Protein AF-0000000073146248 (afdb_homodimer)

Organism: Sesamum indicum (NCBI:txid4182)

Sequence (324 aa):
MAPVAVGDVIPDGTLSYFDEQDQLQSVSIHSLAAGKKVILFAVPGAFTPTCSMKHVPGFIEKAGELKSKGVDEILCISVNDPFVMKAWAKTFPDNKHVKFLADGSATYTRALGLELDLSEKGLGIRSRRFALFVEDLKVKVANVESGGEFTVSSAEDILKALMAPVAVGDVIPDGTLSYFDEQDQLQSVSIHSLAAGKKVILFAVPGAFTPTCSMKHVPGFIEKAGELKSKGVDEILCISVNDPFVMKAWAKTFPDNKHVKFLADGSATYTRALGLELDLSEKGLGIRSRRFALFVEDLKVKVANVESGGEFTVSSAEDILKAL

Structure (mmCIF, N/CA/C/O backbone):
data_AF-0000000073146248-model_v1
#
loop_
_entity.id
_entity.type
_entity.pdbx_description
1 polymer 'Glutaredoxin-dependent peroxiredoxin'
#
loop_
_atom_site.group_PDB
_atom_site.id
_atom_site.type_symbol
_atom_site.label_atom_id
_atom_site.label_alt_id
_atom_site.label_comp_id
_atom_site.label_asym_id
_atom_site.label_entity_id
_atom_site.label_seq_id
_atom_site.pdbx_PDB_ins_code
_atom_site.Cartn_x
_atom_site.Cartn_y
_atom_site.Cartn_z
_atom_site.occupancy
_atom_site.B_iso_or_equiv
_atom_site.auth_seq_id
_atom_site.auth_comp_id
_atom_site.auth_asym_id
_atom_site.auth_atom_id
_atom_site.pdbx_PDB_model_num
ATOM 1 N N . MET A 1 1 ? 0.507 20.5 -11.055 1 71.5 1 MET A N 1
ATOM 2 C CA . MET A 1 1 ? 0.162 21.75 -10.375 1 71.5 1 MET A CA 1
ATOM 3 C C . MET A 1 1 ? 1.322 22.25 -9.523 1 71.5 1 MET A C 1
ATOM 5 O O . MET A 1 1 ? 2.164 21.453 -9.094 1 71.5 1 MET A O 1
ATOM 9 N N . ALA A 1 2 ? 1.321 23.5 -9.367 1 90.25 2 ALA A N 1
ATOM 10 C CA . ALA A 1 2 ? 2.344 24.031 -8.469 1 90.25 2 ALA A CA 1
ATOM 11 C C . ALA A 1 2 ? 2.152 23.516 -7.051 1 90.25 2 ALA A C 1
ATOM 13 O O . ALA A 1 2 ? 1.021 23.359 -6.582 1 90.25 2 ALA A O 1
ATOM 14 N N . PRO A 1 3 ? 3.238 23.156 -6.363 1 95.62 3 PRO A N 1
ATOM 15 C CA . PRO A 1 3 ? 3.107 22.703 -4.98 1 95.62 3 PRO A CA 1
ATOM 16 C C . PRO A 1 3 ? 2.465 23.734 -4.07 1 95.62 3 PRO A C 1
ATOM 18 O O . PRO A 1 3 ? 2.697 24.938 -4.242 1 95.62 3 PRO A O 1
ATOM 21 N N . VAL A 1 4 ? 1.638 23.344 -3.236 1 98 4 VAL A N 1
ATOM 22 C CA . VAL A 1 4 ? 1.03 24.188 -2.227 1 98 4 VAL A CA 1
ATOM 23 C C . VAL A 1 4 ? 2.115 25 -1.507 1 98 4 VAL A C 1
ATOM 25 O O . VAL A 1 4 ? 3.207 24.484 -1.253 1 98 4 VAL A O 1
ATOM 28 N N . ALA A 1 5 ? 1.795 26.219 -1.11 1 97.88 5 ALA A N 1
ATOM 29 C CA . ALA A 1 5 ? 2.752 27.125 -0.474 1 97.88 5 ALA A CA 1
ATOM 30 C C . ALA A 1 5 ? 2.08 27.953 0.609 1 97.88 5 ALA A C 1
ATOM 32 O O . ALA A 1 5 ? 0.85 28 0.696 1 97.88 5 ALA A O 1
ATOM 33 N N . VAL A 1 6 ? 2.932 28.531 1.424 1 98.31 6 VAL A N 1
ATOM 34 C CA . VAL A 1 6 ? 2.426 29.422 2.463 1 98.31 6 VAL A CA 1
ATOM 35 C C . VAL A 1 6 ? 1.526 30.484 1.836 1 98.31 6 VAL A C 1
ATOM 37 O O . VAL A 1 6 ? 1.862 31.062 0.798 1 98.31 6 VAL A O 1
ATOM 40 N N . GLY A 1 7 ? 0.434 30.688 2.406 1 98.38 7 GLY A N 1
ATOM 41 C CA . GLY A 1 7 ? -0.515 31.672 1.923 1 98.38 7 GLY A CA 1
ATOM 42 C C . GLY A 1 7 ? -1.629 31.078 1.086 1 98.38 7 GLY A C 1
ATOM 43 O O . GLY A 1 7 ? -2.684 31.688 0.915 1 98.38 7 GLY A O 1
ATOM 44 N N . ASP A 1 8 ? -1.466 29.906 0.561 1 98.5 8 ASP A N 1
ATOM 45 C CA . ASP A 1 8 ? -2.471 29.25 -0.26 1 98.5 8 ASP A CA 1
ATOM 46 C C . ASP A 1 8 ? -3.613 28.703 0.6 1 98.5 8 ASP A C 1
ATOM 48 O O . ASP A 1 8 ? -3.412 28.359 1.767 1 98.5 8 ASP A O 1
ATOM 52 N N . VAL A 1 9 ? -4.785 28.703 0.039 1 98.69 9 VAL A N 1
ATOM 53 C CA . VAL A 1 9 ? -5.859 27.859 0.558 1 98.69 9 VAL A CA 1
ATOM 54 C C . VAL A 1 9 ? -5.676 26.422 0.075 1 98.69 9 VAL A C 1
ATOM 56 O O . VAL A 1 9 ? -5.5 26.188 -1.122 1 98.69 9 VAL A O 1
ATOM 59 N N . ILE A 1 10 ? -5.582 25.516 1.029 1 98.69 10 ILE A N 1
ATOM 60 C CA . ILE A 1 10 ? -5.402 24.125 0.601 1 98.69 10 ILE A CA 1
ATOM 61 C C . ILE A 1 10 ? -6.617 23.688 -0.208 1 98.69 10 ILE A C 1
ATOM 63 O O . ILE A 1 10 ? -7.75 24.062 0.094 1 98.69 10 ILE A O 1
ATOM 67 N N . PRO A 1 11 ? -6.414 22.953 -1.271 1 98.62 11 PRO A N 1
ATOM 68 C CA . PRO A 1 11 ? -7.559 22.406 -2.004 1 98.62 11 PRO A CA 1
ATOM 69 C C . PRO A 1 11 ? -8.391 21.422 -1.169 1 98.62 11 PRO A C 1
ATOM 71 O O . PRO A 1 11 ? -7.883 20.859 -0.2 1 98.62 11 PRO A O 1
ATOM 74 N N . ASP A 1 12 ? -9.656 21.344 -1.528 1 98.5 12 ASP A N 1
ATOM 75 C CA . ASP A 1 12 ? -10.438 20.266 -0.936 1 98.5 12 ASP A CA 1
ATOM 76 C C . ASP A 1 12 ? -10.109 18.922 -1.595 1 98.5 12 ASP A C 1
ATOM 78 O O . ASP A 1 12 ? -9.398 18.875 -2.604 1 98.5 12 ASP A O 1
ATOM 82 N N . GLY A 1 13 ? -10.414 17.828 -0.915 1 98 13 GLY A N 1
ATOM 83 C CA . GLY A 1 13 ? -10.266 16.453 -1.368 1 98 13 GLY A CA 1
ATOM 84 C C . GLY A 1 13 ? -10.891 15.453 -0.422 1 98 13 GLY A C 1
ATOM 85 O O . GLY A 1 13 ? -11.133 15.75 0.749 1 98 13 GLY A O 1
ATOM 86 N N . THR A 1 14 ? -11.227 14.367 -0.997 1 98.25 14 THR A N 1
ATOM 87 C CA . THR A 1 14 ? -11.812 13.289 -0.207 1 98.25 14 THR A CA 1
ATOM 88 C C . THR A 1 14 ? -10.789 12.203 0.085 1 98.25 14 THR A C 1
ATOM 90 O O . THR A 1 14 ? -10.109 11.719 -0.825 1 98.25 14 THR A O 1
ATOM 93 N N . LEU A 1 15 ? -10.609 11.891 1.349 1 98.56 15 LEU A N 1
ATOM 94 C CA . LEU A 1 15 ? -9.734 10.82 1.806 1 98.56 15 LEU A CA 1
ATOM 95 C C . LEU A 1 15 ? -10.531 9.758 2.559 1 98.56 15 LEU A C 1
ATOM 97 O O . LEU A 1 15 ? -11.695 9.969 2.902 1 98.56 15 LEU A O 1
ATOM 101 N N . SER A 1 16 ? -9.906 8.633 2.766 1 98.75 16 SER A N 1
ATOM 102 C CA . SER A 1 16 ? -10.609 7.52 3.4 1 98.75 16 SER A CA 1
ATOM 103 C C . SER A 1 16 ? -9.875 7.043 4.648 1 98.75 16 SER A C 1
ATOM 105 O O . SER A 1 16 ? -8.656 7.211 4.762 1 98.75 16 SER A O 1
ATOM 107 N N . TYR A 1 17 ? -10.609 6.539 5.598 1 98.44 17 TYR A N 1
ATOM 108 C CA . TYR A 1 17 ? -10.062 5.93 6.805 1 98.44 17 TYR A CA 1
ATOM 109 C C . TYR A 1 17 ? -11.062 4.949 7.418 1 98.44 17 TYR A C 1
ATOM 111 O O . TYR A 1 17 ? -12.234 4.945 7.055 1 98.44 17 TYR A O 1
ATOM 119 N N . PHE A 1 18 ? -10.602 4.047 8.234 1 97.81 18 PHE A N 1
ATOM 120 C CA . PHE A 1 18 ? -11.484 3.217 9.047 1 97.81 18 PHE A CA 1
ATOM 121 C C . PHE A 1 18 ? -11.719 3.852 10.414 1 97.81 18 PHE A C 1
ATOM 123 O O . PHE A 1 18 ? -10.766 4.227 11.102 1 97.81 18 PHE A O 1
ATOM 130 N N . ASP A 1 19 ? -13 3.934 10.82 1 96.56 19 ASP A N 1
ATOM 131 C CA . ASP A 1 19 ? -13.312 4.559 12.102 1 96.56 19 ASP A CA 1
ATOM 132 C C . ASP A 1 19 ? -13.211 3.547 13.242 1 96.56 19 ASP A C 1
ATOM 134 O O . ASP A 1 19 ? -12.742 2.426 13.047 1 96.56 19 ASP A O 1
ATOM 138 N N . GLU A 1 20 ? -13.586 3.941 14.453 1 93.38 20 GLU A N 1
ATOM 139 C CA . GLU A 1 20 ? -13.445 3.135 15.664 1 93.38 20 GLU A CA 1
ATOM 140 C C . GLU A 1 20 ? -14.289 1.867 15.586 1 93.38 20 GLU A C 1
ATOM 142 O O . GLU A 1 20 ? -14.031 0.895 16.297 1 93.38 20 GLU A O 1
ATOM 147 N N . GLN A 1 21 ? -15.359 1.87 14.695 1 96.06 21 GLN A N 1
ATOM 148 C CA . GLN A 1 21 ? -16.219 0.707 14.5 1 96.06 21 GLN A CA 1
ATOM 149 C C . GLN A 1 21 ? -15.727 -0.149 13.336 1 96.06 21 GLN A C 1
ATOM 151 O O . GLN A 1 21 ? -16.453 -1.017 12.844 1 96.06 21 GLN A O 1
ATOM 156 N N . ASP A 1 22 ? -14.547 0.245 12.844 1 94.94 22 ASP A N 1
ATOM 157 C CA . ASP A 1 2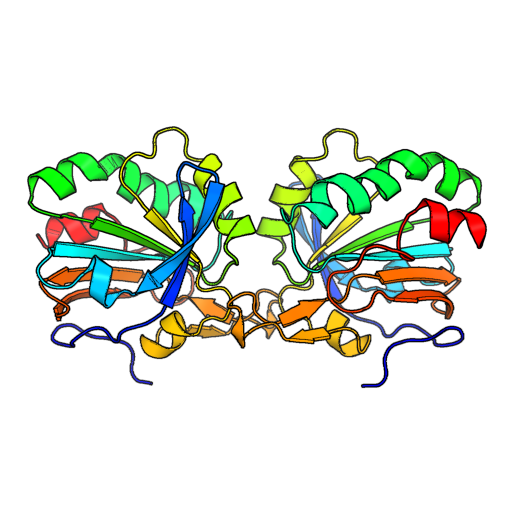2 ? -13.914 -0.484 11.75 1 94.94 22 ASP A CA 1
ATOM 158 C C . ASP A 1 22 ? -14.727 -0.362 10.461 1 94.94 22 ASP A C 1
ATOM 160 O O . ASP A 1 22 ? -14.805 -1.31 9.68 1 94.94 22 ASP A O 1
ATOM 164 N N . GLN A 1 23 ? -15.398 0.74 10.289 1 97.38 23 GLN A N 1
ATOM 165 C CA . GLN A 1 23 ? -16.141 1.034 9.062 1 97.38 23 GLN A CA 1
ATOM 166 C C . GLN A 1 23 ? -15.375 2.014 8.18 1 97.38 23 GLN A C 1
ATOM 168 O O . GLN A 1 23 ? -14.844 3.016 8.664 1 97.38 23 GLN A O 1
ATOM 173 N N . LEU A 1 24 ? -15.344 1.693 6.949 1 97.62 24 LEU A N 1
ATOM 174 C CA . LEU A 1 24 ? -14.688 2.57 5.984 1 97.62 24 LEU A CA 1
ATOM 175 C C . LEU A 1 24 ? -15.461 3.875 5.828 1 97.62 24 LEU A C 1
ATOM 177 O O . LEU A 1 24 ? -16.656 3.861 5.543 1 97.62 24 LEU A O 1
ATOM 181 N N . GLN A 1 25 ? -14.773 4.949 6.051 1 98.19 25 GLN A N 1
ATOM 182 C CA . GLN A 1 25 ? -15.359 6.281 5.945 1 98.19 25 GLN A CA 1
ATOM 183 C C . GLN A 1 25 ? -14.648 7.113 4.883 1 98.19 25 GLN A C 1
ATOM 185 O O . GLN A 1 25 ? -13.484 6.855 4.562 1 98.19 25 GLN A O 1
ATOM 190 N N . SER A 1 26 ? -15.391 7.992 4.305 1 97.94 26 SER A N 1
ATOM 191 C CA . SER A 1 26 ? -14.836 9.062 3.479 1 97.94 26 SER A CA 1
ATOM 192 C C . SER A 1 26 ? -14.953 10.414 4.172 1 97.94 26 SER A C 1
ATOM 194 O O . SER A 1 26 ? -15.953 10.688 4.84 1 97.94 26 SER A O 1
ATOM 196 N N . VAL A 1 27 ? -13.938 11.258 4.02 1 98.25 27 VAL A N 1
ATOM 197 C CA . VAL A 1 27 ? -13.961 12.547 4.688 1 98.25 27 VAL A CA 1
ATOM 198 C C . VAL A 1 27 ? -13.344 13.617 3.783 1 98.25 27 VAL A C 1
ATOM 200 O O . VAL A 1 27 ? -12.391 13.336 3.051 1 98.25 27 VAL A O 1
ATOM 203 N N . SER A 1 28 ? -13.914 14.797 3.766 1 98.31 28 SER A N 1
ATOM 204 C CA . SER A 1 28 ? -13.383 15.961 3.07 1 98.31 28 SER A CA 1
ATOM 205 C C . SER A 1 28 ? -12.32 16.656 3.906 1 98.31 28 SER A C 1
ATOM 207 O O . SER A 1 28 ? -12.5 16.875 5.105 1 98.31 28 SER A O 1
ATOM 209 N N . ILE A 1 29 ? -11.188 17.078 3.277 1 98.38 29 ILE A N 1
ATOM 210 C CA . ILE A 1 29 ? -10.148 17.812 3.975 1 98.38 29 ILE A CA 1
ATOM 211 C C . ILE A 1 29 ? -10.719 19.141 4.496 1 98.38 29 ILE A C 1
ATOM 213 O O . ILE A 1 29 ? -10.43 19.547 5.621 1 98.38 29 ILE A O 1
ATOM 217 N N . HIS A 1 30 ? -11.531 19.766 3.729 1 98.75 30 HIS A N 1
ATOM 218 C CA . HIS A 1 30 ? -12.125 21.031 4.172 1 98.75 30 HIS A CA 1
ATOM 219 C C . HIS A 1 30 ? -13 20.828 5.402 1 98.75 30 HIS A C 1
ATOM 221 O O . HIS A 1 30 ? -13.023 21.672 6.301 1 98.75 30 HIS A O 1
ATOM 227 N N . SER A 1 31 ? -13.742 19.703 5.477 1 98.56 31 SER A N 1
ATOM 228 C CA . SER A 1 31 ? -14.555 19.422 6.648 1 98.56 31 SER A CA 1
ATOM 229 C C . SER A 1 31 ? -13.695 19.266 7.898 1 98.56 31 SER A C 1
ATOM 231 O O . SER A 1 31 ? -14.125 19.609 9 1 98.56 31 SER A O 1
ATOM 233 N N . LEU A 1 32 ? -12.477 18.797 7.754 1 98.19 32 LEU A N 1
ATOM 234 C CA . LEU A 1 32 ? -11.586 18.547 8.883 1 98.19 32 LEU A CA 1
ATOM 235 C C . LEU A 1 32 ? -10.836 19.828 9.273 1 98.19 32 LEU A C 1
ATOM 237 O O . LEU A 1 32 ? -10.43 19.969 10.422 1 98.19 32 LEU A O 1
ATOM 241 N N . ALA A 1 33 ? -10.711 20.766 8.305 1 98.56 33 ALA A N 1
ATOM 242 C CA . ALA A 1 33 ? -9.711 21.812 8.516 1 98.56 33 ALA A CA 1
ATOM 243 C C . ALA A 1 33 ? -10.367 23.188 8.602 1 98.56 33 ALA A C 1
ATOM 245 O O . ALA A 1 33 ? -9.758 24.156 9.086 1 98.56 33 ALA A O 1
ATOM 246 N N . ALA A 1 34 ? -11.594 23.359 8.07 1 98.69 34 ALA A N 1
ATOM 247 C CA . ALA A 1 34 ? -12.242 24.672 8.07 1 98.69 34 ALA A CA 1
ATOM 248 C C . ALA A 1 34 ? -12.461 25.172 9.492 1 98.69 34 ALA A C 1
ATOM 250 O O . ALA A 1 34 ? -13.023 24.469 10.328 1 98.69 34 ALA A O 1
ATOM 251 N N . GLY A 1 35 ? -11.984 26.391 9.773 1 98.62 35 GLY A N 1
ATOM 252 C CA . GLY A 1 35 ? -12.172 27.016 11.078 1 98.62 35 GLY A CA 1
ATOM 253 C C . GLY A 1 35 ? -11.289 26.422 12.156 1 98.62 35 GLY A C 1
ATOM 254 O O . GLY A 1 35 ? -11.484 26.672 13.344 1 98.62 35 GLY A O 1
ATOM 255 N N . LYS A 1 36 ? -10.281 25.625 11.805 1 98.69 36 LYS A N 1
ATOM 256 C CA . LYS A 1 36 ? -9.453 24.922 12.773 1 98.69 36 LYS A CA 1
ATOM 257 C C . LYS A 1 36 ? -7.969 25.141 12.5 1 98.69 36 LYS A C 1
ATOM 259 O O . LYS A 1 36 ? -7.598 25.641 11.438 1 98.69 36 LYS A O 1
ATOM 264 N N . LYS A 1 37 ? -7.184 24.891 13.469 1 98.69 37 LYS A N 1
ATOM 265 C CA . LYS A 1 37 ? -5.742 24.719 13.328 1 98.69 37 LYS A CA 1
ATOM 266 C C . LYS A 1 37 ? -5.375 23.25 13.148 1 98.69 37 LYS A C 1
ATOM 268 O O . LYS A 1 37 ? -5.641 22.422 14.023 1 98.69 37 LYS A O 1
ATOM 273 N N . VAL A 1 38 ? -4.785 22.984 12.016 1 98.75 38 VAL A N 1
ATOM 274 C CA . VAL A 1 38 ? -4.574 21.594 11.625 1 98.75 38 VAL A CA 1
ATOM 275 C C . VAL A 1 38 ? -3.121 21.391 11.203 1 98.75 38 VAL A C 1
ATOM 277 O O . VAL A 1 38 ? -2.545 22.25 10.516 1 98.75 38 VAL A O 1
ATOM 280 N N . ILE A 1 39 ? -2.504 20.344 11.664 1 98.88 39 ILE A N 1
ATOM 281 C CA . ILE A 1 39 ? -1.264 19.844 11.078 1 98.88 39 ILE A CA 1
ATOM 282 C C . ILE A 1 39 ? -1.578 18.766 10.047 1 98.88 39 ILE A C 1
ATOM 284 O O . ILE A 1 39 ? -2.289 17.797 10.344 1 98.88 39 ILE A O 1
ATOM 288 N N . LEU A 1 40 ? -1.148 18.969 8.867 1 98.81 40 LEU A N 1
ATOM 289 C CA . LEU A 1 40 ? -1.237 18 7.773 1 98.81 40 LEU A CA 1
ATOM 290 C C . LEU A 1 40 ? 0.149 17.531 7.355 1 98.81 40 LEU A C 1
ATOM 292 O O . LEU A 1 40 ? 0.962 18.328 6.867 1 98.81 40 LEU A O 1
ATOM 296 N N . PHE A 1 41 ? 0.423 16.297 7.566 1 98.88 41 PHE A N 1
ATOM 297 C CA . PHE A 1 41 ? 1.709 15.82 7.082 1 98.88 41 PHE A CA 1
ATOM 298 C C . PHE A 1 41 ? 1.537 14.531 6.285 1 98.88 41 PHE A C 1
ATOM 300 O O . PHE A 1 41 ? 0.571 13.797 6.488 1 98.88 41 PHE A O 1
ATOM 307 N N . ALA A 1 42 ? 2.439 14.305 5.371 1 98.75 42 ALA A N 1
ATOM 308 C CA . ALA A 1 42 ? 2.369 13.133 4.508 1 98.75 42 ALA A CA 1
ATOM 309 C C . ALA A 1 42 ? 3.713 12.414 4.449 1 98.75 42 ALA A C 1
ATOM 311 O O . ALA A 1 42 ? 4.766 13.039 4.602 1 98.75 42 ALA A O 1
ATOM 312 N N . VAL A 1 43 ? 3.613 11.164 4.289 1 98.56 43 VAL A N 1
ATOM 313 C CA . VAL A 1 43 ? 4.781 10.297 4.168 1 98.56 43 VAL A CA 1
ATOM 314 C C . VAL A 1 43 ? 4.793 9.633 2.795 1 98.56 43 VAL A C 1
ATOM 316 O O . VAL A 1 43 ? 3.738 9.445 2.178 1 98.56 43 VAL A O 1
ATOM 319 N N . PRO A 1 44 ? 5.996 9.297 2.303 1 98.19 44 PRO A N 1
ATOM 320 C CA . PRO A 1 44 ? 6.066 8.617 1.008 1 98.19 44 PRO A CA 1
ATOM 321 C C . PRO A 1 44 ? 5.34 7.273 1.004 1 98.19 44 PRO A C 1
ATOM 323 O O . PRO A 1 44 ? 4.73 6.898 -0.002 1 98.19 44 PRO A O 1
ATOM 326 N N . GLY A 1 45 ? 5.461 6.598 2.199 1 98.25 45 GLY A N 1
ATOM 327 C CA . GLY A 1 45 ? 4.797 5.305 2.193 1 98.25 45 GLY A CA 1
ATOM 328 C C . GLY A 1 45 ? 4.684 4.684 3.572 1 98.25 45 GLY A C 1
ATOM 329 O O . GLY A 1 45 ? 5.613 4.777 4.379 1 98.25 45 GLY A O 1
ATOM 330 N N . ALA A 1 46 ? 3.551 3.963 3.797 1 98.75 46 ALA A N 1
ATOM 331 C CA . ALA A 1 46 ? 3.338 3.189 5.016 1 98.75 46 ALA A CA 1
ATOM 332 C C . ALA A 1 46 ? 4.402 2.105 5.172 1 98.75 46 ALA A C 1
ATOM 334 O O . ALA A 1 46 ? 4.852 1.524 4.18 1 98.75 46 ALA A O 1
ATOM 335 N N . PHE A 1 47 ? 4.883 1.867 6.465 1 98.62 47 PHE A N 1
ATOM 336 C CA . PHE A 1 47 ? 5.781 0.796 6.871 1 98.62 47 PHE A CA 1
ATOM 337 C C . PHE A 1 47 ? 7.211 1.087 6.422 1 98.62 47 PHE A C 1
ATOM 339 O O . PHE A 1 47 ? 8.117 0.296 6.676 1 98.62 47 PHE A O 1
ATOM 346 N N . THR A 1 48 ? 7.473 2.248 5.707 1 97.88 48 THR A N 1
ATOM 347 C CA . THR A 1 48 ? 8.844 2.623 5.379 1 97.88 48 THR A CA 1
ATOM 348 C C . THR A 1 48 ? 9.609 3.029 6.637 1 97.88 48 THR A C 1
ATOM 350 O O . THR A 1 48 ? 9.023 3.564 7.578 1 97.88 48 THR A O 1
ATOM 353 N N . PRO A 1 49 ? 10.875 2.787 6.672 1 96.69 49 PRO A N 1
ATOM 354 C CA . PRO A 1 49 ? 11.633 2.932 7.914 1 96.69 49 PRO A CA 1
ATOM 355 C C . PRO A 1 49 ? 11.586 4.352 8.477 1 96.69 49 PRO A C 1
ATOM 357 O O . PRO A 1 49 ? 11.148 4.555 9.609 1 96.69 49 PRO A O 1
ATOM 360 N N . THR A 1 50 ? 11.961 5.43 7.75 1 96.75 50 THR A N 1
ATOM 361 C CA . THR A 1 50 ? 11.992 6.797 8.258 1 96.75 50 THR A CA 1
ATOM 362 C C . THR A 1 50 ? 10.586 7.254 8.656 1 96.75 50 THR A C 1
ATOM 364 O O . THR A 1 50 ? 10.414 7.902 9.688 1 96.75 50 THR A O 1
ATOM 367 N N . CYS A 1 51 ? 9.625 6.902 7.91 1 97.94 51 CYS A N 1
ATOM 368 C CA . CYS A 1 51 ? 8.242 7.258 8.211 1 97.94 51 CYS A CA 1
ATOM 369 C C . CYS A 1 51 ? 7.781 6.621 9.516 1 97.94 51 CYS A C 1
ATOM 371 O O . CYS A 1 51 ? 7.129 7.273 10.328 1 97.94 51 CYS A O 1
ATOM 373 N N . SER A 1 52 ? 8.164 5.387 9.75 1 98.38 52 SER A N 1
ATOM 374 C CA . SER A 1 52 ? 7.641 4.582 10.852 1 98.38 52 SER A CA 1
ATOM 375 C C . SER A 1 52 ? 8.469 4.77 12.117 1 98.38 52 SER A C 1
ATOM 377 O O . SER A 1 52 ? 7.969 4.602 13.227 1 98.38 52 SER A O 1
ATOM 379 N N . MET A 1 53 ? 9.75 5.141 11.93 1 97.31 53 MET A N 1
ATOM 380 C CA . MET A 1 53 ? 10.641 5.188 13.094 1 97.31 53 MET A CA 1
ATOM 381 C C . MET A 1 53 ? 10.836 6.621 13.57 1 97.31 53 MET A C 1
ATOM 383 O O . MET A 1 53 ? 11.203 6.848 14.727 1 97.31 53 MET A O 1
ATOM 387 N N . LYS A 1 54 ? 10.57 7.57 12.719 1 97.81 54 LYS A N 1
ATOM 388 C CA . LYS A 1 54 ? 10.914 8.938 13.078 1 97.81 54 LYS A CA 1
ATOM 389 C C . LYS A 1 54 ? 9.742 9.883 12.836 1 97.81 54 LYS A C 1
ATOM 391 O O . LYS A 1 54 ? 9.25 10.523 13.766 1 97.81 54 LYS A O 1
ATOM 396 N N . HIS A 1 55 ? 9.227 9.938 11.625 1 98.69 55 HIS A N 1
ATOM 397 C CA . HIS A 1 55 ? 8.297 10.984 11.234 1 98.69 55 HIS A CA 1
ATOM 398 C C . HIS A 1 55 ? 6.977 10.859 11.992 1 98.69 55 HIS A C 1
ATOM 400 O O . HIS A 1 55 ? 6.605 11.758 12.75 1 98.69 55 HIS A O 1
ATOM 406 N N . VAL A 1 56 ? 6.273 9.703 11.898 1 98.81 56 VAL A N 1
ATOM 407 C CA . VAL A 1 56 ? 4.977 9.5 12.531 1 98.81 56 VAL A CA 1
ATOM 408 C C . VAL A 1 56 ? 5.141 9.508 14.047 1 98.81 56 VAL A C 1
ATOM 410 O O . VAL A 1 56 ? 4.426 10.227 14.75 1 98.81 56 VAL A O 1
ATOM 413 N N . PRO A 1 57 ? 6.145 8.781 14.609 1 98.69 57 PRO A N 1
ATOM 414 C CA . PRO A 1 57 ? 6.305 8.797 16.062 1 98.69 57 PRO A CA 1
ATOM 415 C C . PRO A 1 57 ? 6.586 10.195 16.609 1 98.69 57 PRO A C 1
ATOM 417 O O . PRO A 1 57 ? 6.152 10.531 17.719 1 98.69 57 PRO A O 1
ATOM 420 N N . GLY A 1 58 ? 7.312 10.953 15.867 1 98.56 58 GLY A N 1
ATOM 421 C CA . GLY A 1 58 ? 7.535 12.328 16.297 1 98.56 58 GLY A CA 1
ATOM 422 C C . GLY A 1 58 ? 6.25 13.094 16.531 1 98.56 58 GLY A C 1
ATOM 423 O O . GLY A 1 58 ? 6.105 13.781 17.547 1 98.56 58 GLY A O 1
ATOM 424 N N . PHE A 1 59 ? 5.309 12.969 15.602 1 98.81 59 PHE A N 1
ATOM 425 C CA . PHE A 1 59 ? 4.035 13.672 15.734 1 98.81 59 PHE A CA 1
ATOM 426 C C . PHE A 1 59 ? 3.189 13.047 16.844 1 98.81 59 PHE A C 1
ATOM 428 O O . PHE A 1 59 ? 2.461 13.75 17.547 1 98.81 59 PHE A O 1
ATOM 435 N N . ILE A 1 60 ? 3.232 11.742 17.047 1 98.69 60 ILE A N 1
ATOM 436 C CA . ILE A 1 60 ? 2.486 11.07 18.109 1 98.69 60 ILE A CA 1
ATOM 437 C C . ILE A 1 60 ? 2.996 11.531 19.469 1 98.69 60 ILE A C 1
ATOM 439 O O . ILE A 1 60 ? 2.207 11.891 20.344 1 98.69 60 ILE A O 1
ATOM 443 N N . GLU A 1 61 ? 4.293 11.57 19.578 1 98.31 61 GLU A N 1
ATOM 444 C CA . GLU A 1 61 ? 4.918 11.945 20.844 1 98.31 61 GLU A CA 1
ATOM 445 C C . GLU A 1 61 ? 4.629 13.406 21.188 1 98.31 61 GLU A C 1
ATOM 447 O O . GLU A 1 61 ? 4.441 13.75 22.359 1 98.31 61 GLU A O 1
ATOM 452 N N . LYS A 1 62 ? 4.594 14.258 20.25 1 98.25 62 LYS A N 1
ATOM 453 C CA . LYS A 1 62 ? 4.457 15.695 20.484 1 98.25 62 LYS A CA 1
ATOM 454 C C . LYS A 1 62 ? 3.004 16.141 20.344 1 98.25 62 LYS A C 1
ATOM 456 O O . LYS A 1 62 ? 2.703 17.328 20.422 1 98.25 62 LYS A O 1
ATOM 461 N N . ALA A 1 63 ? 2.119 15.211 20.125 1 98.31 63 ALA A N 1
ATOM 462 C CA . ALA A 1 63 ? 0.719 15.547 19.875 1 98.31 63 ALA A CA 1
ATOM 463 C C . ALA A 1 63 ? 0.142 16.375 21.031 1 98.31 63 ALA A C 1
ATOM 465 O O . ALA A 1 63 ? -0.571 17.344 20.797 1 98.31 63 ALA A O 1
ATOM 466 N N . GLY A 1 64 ? 0.448 15.961 22.297 1 97.62 64 GLY A N 1
ATOM 467 C CA . GLY A 1 64 ? -0.03 16.719 23.438 1 97.62 64 GLY A CA 1
ATOM 468 C C . GLY A 1 64 ? 0.441 18.156 23.453 1 97.62 64 GLY A C 1
ATOM 469 O O . GLY A 1 64 ? -0.341 19.062 23.719 1 97.62 64 GLY A O 1
ATOM 470 N N . GLU A 1 65 ? 1.694 18.297 23.188 1 98.06 65 GLU A N 1
ATOM 471 C CA . GLU A 1 65 ? 2.256 19.641 23.125 1 98.06 65 GLU A CA 1
ATOM 472 C C . GLU A 1 65 ? 1.611 20.469 22 1 98.06 65 GLU A C 1
ATOM 474 O O . GLU A 1 65 ? 1.285 21.641 22.188 1 98.06 65 GLU A O 1
ATOM 479 N N . LEU A 1 66 ? 1.414 19.906 20.844 1 98.44 66 LEU A N 1
ATOM 480 C CA . LEU A 1 66 ? 0.78 20.578 19.719 1 98.44 66 LEU A CA 1
ATOM 481 C C . LEU A 1 66 ? -0.647 21 20.062 1 98.44 66 LEU A C 1
ATOM 483 O O . LEU A 1 66 ? -1.062 22.109 19.75 1 98.44 66 LEU A O 1
ATOM 487 N N . LYS A 1 67 ? -1.36 20.125 20.688 1 97.88 67 LYS A N 1
ATOM 488 C CA . LYS A 1 67 ? -2.734 20.422 21.094 1 97.88 67 LYS A CA 1
ATOM 489 C C . LYS A 1 67 ? -2.779 21.547 22.125 1 97.88 67 LYS A C 1
ATOM 491 O O . LYS A 1 67 ? -3.674 22.391 22.078 1 97.88 67 LYS A O 1
ATOM 496 N N . SER A 1 68 ? -1.844 21.5 23.016 1 97.56 68 SER A N 1
ATOM 497 C CA . SER A 1 68 ? -1.778 22.547 24.031 1 97.56 68 SER A CA 1
ATOM 498 C C . SER A 1 68 ? -1.525 23.906 23.406 1 97.56 68 SER A C 1
ATOM 500 O O . SER A 1 68 ? -1.866 24.938 23.984 1 97.56 68 SER A O 1
ATOM 502 N N . LYS A 1 69 ? -1.001 23.891 22.219 1 97 69 LYS A N 1
ATOM 503 C CA . LYS A 1 69 ? -0.738 25.141 21.5 1 97 69 LYS A CA 1
ATOM 504 C C . LYS A 1 69 ? -1.901 25.484 20.578 1 97 69 LYS A C 1
ATOM 506 O O . LYS A 1 69 ? -1.792 26.406 19.75 1 97 69 LYS A O 1
ATOM 511 N N . GLY A 1 70 ? -2.939 24.719 20.641 1 97.56 70 GLY A N 1
ATOM 512 C CA . GLY A 1 70 ? -4.172 25.094 19.969 1 97.56 70 GLY A CA 1
ATOM 513 C C . GLY A 1 70 ? -4.438 24.281 18.719 1 97.56 70 GLY A C 1
ATOM 514 O O . GLY A 1 70 ? -5.41 24.531 18 1 97.56 70 GLY A O 1
ATOM 515 N N . VAL A 1 71 ? -3.615 23.312 18.406 1 98.62 71 VAL A N 1
ATOM 516 C CA . VAL A 1 71 ? -3.844 22.469 17.25 1 98.62 71 VAL A CA 1
ATOM 517 C C . VAL A 1 71 ? -5.062 21.578 17.484 1 98.62 71 VAL A C 1
ATOM 519 O O . VAL A 1 71 ? -5.133 20.875 18.5 1 98.62 71 VAL A O 1
ATOM 522 N N . ASP A 1 72 ? -5.977 21.562 16.531 1 98.69 72 ASP A N 1
ATOM 523 C CA . ASP A 1 72 ? -7.227 20.812 16.672 1 98.69 72 ASP A CA 1
ATOM 524 C C . ASP A 1 72 ? -7.082 19.391 16.125 1 98.69 72 ASP A C 1
ATOM 526 O O . ASP A 1 72 ? -7.637 18.453 16.672 1 98.69 72 ASP A O 1
ATOM 530 N N . GLU A 1 73 ? -6.398 19.281 14.977 1 98.44 73 GLU A N 1
ATOM 531 C CA . GLU A 1 73 ? -6.266 18 14.289 1 98.44 73 GLU A CA 1
ATOM 532 C C . GLU A 1 73 ? -4.832 17.766 13.82 1 98.44 73 GLU A C 1
ATOM 534 O O . GLU A 1 73 ? -4.145 18.719 13.422 1 98.44 73 GLU A O 1
ATOM 539 N N . ILE A 1 74 ? -4.371 16.594 13.922 1 98.81 74 ILE A N 1
ATOM 540 C CA . ILE A 1 74 ? -3.135 16.125 13.305 1 98.81 74 ILE A CA 1
ATOM 541 C C . ILE A 1 74 ? -3.441 15 12.32 1 98.81 74 ILE A C 1
ATOM 543 O O . ILE A 1 74 ? -3.896 13.93 12.727 1 98.81 74 ILE A O 1
ATOM 547 N N . LEU A 1 75 ? -3.23 15.242 11.047 1 98.88 75 LEU A N 1
ATOM 548 C CA . LEU A 1 75 ? -3.643 14.352 9.969 1 98.88 75 LEU A CA 1
ATOM 549 C C . LEU A 1 75 ? -2.43 13.797 9.227 1 98.88 75 LEU A C 1
ATOM 551 O O . LEU A 1 75 ? -1.602 14.562 8.727 1 98.88 75 LEU A O 1
ATOM 555 N N . CYS A 1 76 ? -2.285 12.516 9.203 1 98.94 76 CYS A N 1
ATOM 556 C CA . CYS A 1 76 ? -1.249 11.812 8.453 1 98.94 76 CYS A CA 1
ATOM 557 C C . CYS A 1 76 ? -1.801 11.273 7.145 1 98.94 76 CYS A C 1
ATOM 559 O O . CYS A 1 76 ? -2.773 10.516 7.141 1 98.94 76 CYS A O 1
ATOM 561 N N . ILE A 1 77 ? -1.165 11.594 6.043 1 98.88 77 ILE A N 1
ATOM 562 C CA . ILE A 1 77 ? -1.642 11.172 4.73 1 98.88 77 ILE A CA 1
ATOM 563 C C . ILE A 1 77 ? -0.58 10.312 4.051 1 98.88 77 ILE A C 1
ATOM 565 O O . ILE A 1 77 ? 0.617 10.586 4.164 1 98.88 77 ILE A O 1
ATOM 569 N N . SER A 1 78 ? -0.962 9.305 3.379 1 98.81 78 SER A N 1
ATOM 570 C CA . SER A 1 78 ? -0.157 8.547 2.426 1 98.81 78 SER A CA 1
ATOM 571 C C . SER A 1 78 ? -0.99 8.102 1.229 1 98.81 78 SER A C 1
ATOM 573 O O . SER A 1 78 ? -2.215 8.008 1.319 1 98.81 78 SER A O 1
ATOM 575 N N . VAL A 1 79 ? -0.335 7.805 0.107 1 98.56 79 VAL A N 1
ATOM 576 C CA . VAL A 1 79 ? -1.018 7.312 -1.084 1 98.56 79 VAL A CA 1
ATOM 577 C C . VAL A 1 79 ? -1.299 5.816 -0.938 1 98.56 79 VAL A C 1
ATOM 579 O O . VAL A 1 79 ? -1.798 5.18 -1.867 1 98.56 79 VAL A O 1
ATOM 582 N N . ASN A 1 80 ? -1.059 5.199 0.141 1 98.75 80 ASN A N 1
ATOM 583 C CA . ASN A 1 80 ? -1.497 3.838 0.428 1 98.75 80 ASN A CA 1
ATOM 584 C C . ASN A 1 80 ? -3.008 3.768 0.635 1 98.75 80 ASN A C 1
ATOM 586 O O . ASN A 1 80 ? -3.635 4.762 1.007 1 98.75 80 ASN A O 1
ATOM 590 N N . ASP A 1 81 ? -3.609 2.641 0.384 1 98.56 81 ASP A N 1
ATOM 591 C CA . ASP A 1 81 ? -5.055 2.475 0.501 1 98.56 81 ASP A CA 1
ATOM 592 C C . ASP A 1 81 ? -5.48 2.379 1.965 1 98.56 81 ASP A C 1
ATOM 594 O O . ASP A 1 81 ? -4.637 2.279 2.857 1 98.56 81 ASP A O 1
ATOM 598 N N . PRO A 1 82 ? -6.797 2.443 2.248 1 98.62 82 PRO A N 1
ATOM 599 C CA . PRO A 1 82 ? -7.258 2.537 3.637 1 98.62 82 PRO A CA 1
ATOM 600 C C . PRO A 1 82 ? -6.961 1.276 4.441 1 98.62 82 PRO A C 1
ATOM 602 O O . PRO A 1 82 ? -6.785 1.347 5.66 1 98.62 82 PRO A O 1
ATOM 605 N N . PHE A 1 83 ? -6.891 0.081 3.803 1 98.69 83 PHE A N 1
ATOM 606 C CA . PHE A 1 83 ? -6.598 -1.154 4.52 1 98.69 83 PHE A CA 1
ATOM 607 C C . PHE A 1 83 ? -5.156 -1.156 5.023 1 98.69 83 PHE A C 1
ATOM 609 O O . PHE A 1 83 ? -4.898 -1.508 6.176 1 98.69 83 PHE A O 1
ATOM 616 N N . VAL A 1 84 ? -4.273 -0.698 4.141 1 98.81 84 VAL A N 1
ATOM 617 C CA . VAL A 1 84 ? -2.867 -0.591 4.516 1 98.81 84 VAL A CA 1
ATOM 618 C C . VAL A 1 84 ? -2.701 0.464 5.609 1 98.81 84 VAL A C 1
ATOM 620 O O . VAL A 1 84 ? -2.012 0.232 6.605 1 98.81 84 VAL A O 1
ATOM 623 N N . MET A 1 85 ? -3.324 1.621 5.465 1 98.81 85 MET A N 1
ATOM 624 C CA . MET A 1 85 ? -3.199 2.689 6.453 1 98.81 85 MET A CA 1
ATOM 625 C C . MET A 1 85 ? -3.738 2.244 7.809 1 98.81 85 MET A C 1
ATOM 627 O O . MET A 1 85 ? -3.176 2.588 8.852 1 98.81 85 MET A O 1
ATOM 631 N N . LYS A 1 86 ? -4.836 1.497 7.812 1 98.44 86 LYS A N 1
ATOM 632 C CA . LYS A 1 86 ? -5.379 0.953 9.055 1 98.44 86 LYS A CA 1
ATOM 633 C C . LYS A 1 86 ? -4.387 0.006 9.719 1 98.44 86 LYS A C 1
ATOM 635 O O . LYS A 1 86 ? -4.133 0.108 10.922 1 98.44 86 LYS A O 1
ATOM 640 N N . ALA A 1 87 ? -3.863 -0.904 8.922 1 98.56 87 ALA A N 1
ATOM 641 C CA . ALA A 1 87 ? -2.891 -1.859 9.453 1 98.56 87 ALA A CA 1
ATOM 642 C C . ALA A 1 87 ? -1.665 -1.142 10.008 1 98.56 87 ALA A C 1
ATOM 644 O O . ALA A 1 87 ? -1.146 -1.517 11.062 1 98.56 87 ALA A O 1
ATOM 645 N N . TRP A 1 88 ? -1.212 -0.116 9.297 1 98.81 88 TRP A N 1
ATOM 646 C CA . TRP A 1 88 ? -0.04 0.65 9.711 1 98.81 88 TRP A CA 1
ATOM 647 C C . TRP A 1 88 ? -0.323 1.429 10.992 1 98.81 88 TRP A C 1
ATOM 649 O O . TRP A 1 88 ? 0.504 1.453 11.906 1 98.81 88 TRP A O 1
ATOM 659 N N . ALA A 1 89 ? -1.468 2.055 11.117 1 98.38 89 ALA A N 1
ATOM 660 C CA . ALA A 1 89 ? -1.848 2.807 12.312 1 98.38 89 ALA A CA 1
ATOM 661 C C . ALA A 1 89 ? -1.797 1.923 13.555 1 98.38 89 ALA A C 1
ATOM 663 O O . ALA A 1 89 ? -1.403 2.377 14.633 1 98.38 89 ALA A O 1
ATOM 664 N N . LYS A 1 90 ? -2.121 0.667 13.383 1 97.5 90 LYS A N 1
ATOM 665 C CA . LYS A 1 90 ? -2.172 -0.27 14.508 1 97.5 90 LYS A CA 1
ATOM 666 C C . LYS A 1 90 ? -0.774 -0.556 15.047 1 97.5 90 LYS A C 1
ATOM 668 O O . LYS A 1 90 ? -0.625 -1.062 16.156 1 97.5 90 LYS A O 1
ATOM 673 N N . THR A 1 91 ? 0.228 -0.249 14.281 1 98.12 91 THR A N 1
ATOM 674 C CA . THR A 1 91 ? 1.593 -0.496 14.734 1 98.12 91 THR A CA 1
ATOM 675 C C . THR A 1 91 ? 2.051 0.6 15.688 1 98.12 91 THR A C 1
ATOM 677 O O . THR A 1 91 ? 3.143 0.519 16.266 1 98.12 91 THR A O 1
ATOM 680 N N . PHE A 1 92 ? 1.281 1.626 15.891 1 98.06 92 PHE A N 1
ATOM 681 C CA . PHE A 1 92 ? 1.529 2.693 16.859 1 98.06 92 PHE A CA 1
ATOM 682 C C . PHE A 1 92 ? 0.534 2.625 18 1 98.06 92 PHE A C 1
ATOM 684 O O . PHE A 1 92 ? -0.36 3.467 18.109 1 98.06 92 PHE A O 1
ATOM 691 N N . PRO A 1 93 ? 0.672 1.808 18.953 1 93.62 93 PRO A N 1
ATOM 692 C CA . PRO A 1 93 ? -0.339 1.592 19.984 1 93.62 93 PRO A CA 1
ATOM 693 C C . PRO A 1 93 ? -0.522 2.807 20.891 1 93.62 93 PRO A C 1
ATOM 695 O O . PRO A 1 93 ? -1.567 2.953 21.531 1 93.62 93 PRO A O 1
ATOM 698 N N . ASP A 1 94 ? 0.426 3.734 20.906 1 94.12 94 ASP A N 1
ATOM 699 C CA . ASP A 1 94 ? 0.33 4.898 21.781 1 94.12 94 ASP A CA 1
ATOM 700 C C . ASP A 1 94 ? -0.333 6.07 21.078 1 94.12 94 ASP A C 1
ATOM 702 O O . ASP A 1 94 ? -0.481 7.152 21.656 1 94.12 94 ASP A O 1
ATOM 706 N N . ASN A 1 95 ? -0.71 5.828 19.828 1 96.75 95 ASN A N 1
ATOM 707 C CA . ASN A 1 95 ? -1.306 6.922 19.078 1 96.75 95 ASN A CA 1
ATOM 708 C C . ASN A 1 95 ? -2.717 7.238 19.562 1 96.75 95 ASN A C 1
ATOM 710 O O . ASN A 1 95 ? -3.582 6.359 19.594 1 96.75 95 ASN A O 1
ATOM 714 N N . LYS A 1 96 ? -2.988 8.492 19.906 1 94.31 96 LYS A N 1
ATOM 715 C CA . LYS A 1 96 ? -4.309 8.906 20.359 1 94.31 96 LYS A CA 1
ATOM 716 C C . LYS A 1 96 ? -4.855 10.055 19.516 1 94.31 96 LYS A C 1
ATOM 718 O O . LYS A 1 96 ? -6.066 10.281 19.469 1 94.31 96 LYS A O 1
ATOM 723 N N . HIS A 1 97 ? -3.895 10.68 18.844 1 97 97 HIS A N 1
ATOM 724 C CA . HIS A 1 97 ? -4.336 11.977 18.344 1 97 97 HIS A CA 1
ATOM 725 C C . HIS A 1 97 ? -4.074 12.109 16.844 1 97 97 HIS A C 1
ATOM 727 O O . HIS A 1 97 ? -4.59 13.023 16.203 1 97 97 HIS A O 1
ATOM 733 N N . VAL A 1 98 ? -3.303 11.234 16.25 1 98.5 98 VAL A N 1
ATOM 734 C CA . VAL A 1 98 ? -2.984 11.344 14.836 1 98.5 98 VAL A CA 1
ATOM 735 C C . VAL A 1 98 ? -3.973 10.516 14.016 1 98.5 98 VAL A C 1
ATOM 737 O O . VAL A 1 98 ? -4.145 9.32 14.258 1 98.5 98 VAL A O 1
ATOM 740 N N . LYS A 1 99 ? -4.676 11.148 13.156 1 98.31 99 LYS A N 1
ATOM 741 C CA . LYS A 1 99 ? -5.594 10.461 12.25 1 98.31 99 LYS A CA 1
ATOM 742 C C . LYS A 1 99 ? -4.887 10.039 10.969 1 98.31 99 LYS A C 1
ATOM 744 O O . LYS A 1 99 ? -4.262 10.859 10.297 1 98.31 99 LYS A O 1
ATOM 749 N N . PHE A 1 100 ? -4.984 8.781 10.633 1 98.75 100 PHE A N 1
ATOM 750 C CA . PHE A 1 100 ? -4.371 8.25 9.422 1 98.75 100 PHE A CA 1
ATOM 751 C C . PHE A 1 100 ? -5.363 8.258 8.266 1 98.75 100 PHE A C 1
ATOM 753 O O . PHE A 1 100 ? -6.391 7.574 8.32 1 98.75 100 PHE A O 1
ATOM 760 N N . LEU A 1 101 ? -5.086 8.977 7.199 1 98.88 101 LEU A N 1
ATOM 761 C CA . LEU A 1 101 ? -5.969 9.156 6.051 1 98.88 101 LEU A CA 1
ATOM 762 C C . LEU A 1 101 ? -5.336 8.594 4.785 1 98.88 101 LEU A C 1
ATOM 764 O O . LEU A 1 101 ? -4.156 8.828 4.52 1 98.88 101 LEU A O 1
ATOM 768 N N . ALA A 1 102 ? -6.133 7.887 4.059 1 98.94 102 ALA A N 1
ATOM 769 C CA . ALA A 1 102 ? -5.664 7.207 2.857 1 98.94 102 ALA A CA 1
ATOM 770 C C . ALA A 1 102 ? -5.996 8.008 1.604 1 98.94 102 ALA A C 1
ATOM 772 O O . ALA A 1 102 ? -7.148 8.406 1.404 1 98.94 102 ALA A O 1
ATOM 773 N N . ASP A 1 103 ? -5.016 8.234 0.812 1 98.81 103 ASP A N 1
ATOM 774 C CA . ASP A 1 103 ? -5.148 8.844 -0.509 1 98.81 103 ASP A CA 1
ATOM 775 C C . ASP A 1 103 ? -4.77 7.852 -1.607 1 98.81 103 ASP A C 1
ATOM 777 O O . ASP A 1 103 ? -3.912 8.141 -2.443 1 98.81 103 ASP A O 1
ATOM 781 N N . GLY A 1 104 ? -5.449 6.738 -1.654 1 98.38 104 GLY A N 1
ATOM 782 C CA . GLY A 1 104 ? -5.043 5.559 -2.402 1 98.38 104 GLY A CA 1
ATOM 783 C C . GLY A 1 104 ? -4.898 5.816 -3.891 1 98.38 104 GLY A C 1
ATOM 784 O O . GLY A 1 104 ? -4.191 5.086 -4.586 1 98.38 104 GLY A O 1
ATOM 785 N N . SER A 1 105 ? -5.531 6.863 -4.402 1 98.25 105 SER A N 1
ATOM 786 C CA . SER A 1 105 ? -5.441 7.176 -5.824 1 98.25 105 SER A CA 1
ATOM 787 C C . SER A 1 105 ? -4.551 8.391 -6.07 1 98.25 105 SER A C 1
ATOM 789 O O . SER A 1 105 ? -4.508 8.914 -7.184 1 98.25 105 SER A O 1
ATOM 791 N N . ALA A 1 106 ? -3.967 8.906 -5.039 1 98.25 106 ALA A N 1
ATOM 792 C CA . ALA A 1 106 ? -3.047 10.047 -5.07 1 98.25 106 ALA A CA 1
ATOM 793 C C . ALA A 1 106 ? -3.748 11.305 -5.566 1 98.25 106 ALA A C 1
ATOM 795 O O . ALA A 1 106 ? -3.105 12.211 -6.094 1 98.25 106 ALA A O 1
ATOM 796 N N . THR A 1 107 ? -5.07 11.336 -5.488 1 98.25 107 THR A N 1
ATOM 797 C CA . THR A 1 107 ? -5.832 12.469 -6.004 1 98.25 107 THR A CA 1
ATOM 798 C C . THR A 1 107 ? -5.531 13.734 -5.199 1 98.25 107 THR A C 1
ATOM 800 O O . THR A 1 107 ? -5.242 14.789 -5.773 1 98.25 107 THR A O 1
ATOM 803 N N . TYR A 1 108 ? -5.57 13.641 -3.877 1 98.69 108 TYR A N 1
ATOM 804 C CA . TYR A 1 108 ? -5.328 14.812 -3.049 1 98.69 108 TYR A CA 1
ATOM 805 C C . TYR A 1 108 ? -3.865 15.234 -3.115 1 98.69 108 TYR A C 1
ATOM 807 O O . TYR A 1 108 ? -3.559 16.438 -3.156 1 98.69 108 TYR A O 1
ATOM 815 N N . THR A 1 109 ? -2.99 14.211 -3.076 1 98.56 109 THR A N 1
ATOM 816 C CA . THR A 1 109 ? -1.56 14.469 -3.207 1 98.56 109 THR A CA 1
ATOM 817 C C . THR A 1 109 ? -1.27 15.273 -4.473 1 98.56 109 THR A C 1
ATOM 819 O O . THR A 1 109 ? -0.486 16.219 -4.441 1 98.56 109 THR A O 1
ATOM 822 N N . ARG A 1 110 ? -1.896 14.945 -5.559 1 98.31 110 ARG A N 1
ATOM 823 C CA . ARG A 1 110 ? -1.735 15.68 -6.809 1 98.31 110 ARG A CA 1
ATOM 824 C C . ARG A 1 110 ? -2.328 17.078 -6.703 1 98.31 110 ARG A C 1
ATOM 826 O O . ARG A 1 110 ? -1.771 18.047 -7.238 1 98.31 110 ARG A O 1
ATOM 833 N N . ALA A 1 111 ? -3.504 17.203 -6.02 1 98.44 111 ALA A N 1
ATOM 834 C CA . ALA A 1 111 ? -4.133 18.5 -5.828 1 98.44 111 ALA A CA 1
ATOM 835 C C . ALA A 1 111 ? -3.217 19.453 -5.051 1 98.44 111 ALA A C 1
ATOM 837 O O . ALA A 1 111 ? -3.264 20.672 -5.242 1 98.44 111 ALA A O 1
ATOM 838 N N . LEU A 1 112 ? -2.365 18.859 -4.203 1 98.5 112 LEU A N 1
ATOM 839 C CA . LEU A 1 112 ? -1.41 19.656 -3.43 1 98.5 112 LEU A CA 1
ATOM 840 C C . LEU A 1 112 ? -0.153 19.938 -4.242 1 98.5 112 LEU A C 1
ATOM 842 O O . LEU A 1 112 ? 0.695 20.734 -3.826 1 98.5 112 LEU A O 1
ATOM 846 N N . GLY A 1 113 ? 0.006 19.328 -5.379 1 98.12 113 GLY A N 1
ATOM 847 C CA . GLY A 1 113 ? 1.214 19.438 -6.18 1 98.12 113 GLY A CA 1
ATOM 848 C C . GLY A 1 113 ? 2.422 18.781 -5.535 1 98.12 113 GLY A C 1
ATOM 849 O O . GLY A 1 113 ? 3.551 19.266 -5.699 1 98.12 113 GLY A O 1
ATOM 850 N N . LEU A 1 114 ? 2.225 17.734 -4.793 1 98 114 LEU A N 1
ATOM 851 C CA . LEU A 1 114 ? 3.309 17.172 -3.992 1 98 114 LEU A CA 1
ATOM 852 C C . LEU A 1 114 ? 3.504 15.695 -4.305 1 98 114 LEU A C 1
ATOM 854 O O . LEU A 1 114 ? 3.961 14.938 -3.449 1 98 114 LEU A O 1
ATOM 858 N N . GLU A 1 115 ? 3.1 15.266 -5.488 1 97.25 115 GLU A N 1
ATOM 859 C CA . GLU A 1 115 ? 3.322 13.883 -5.895 1 97.25 115 GLU A CA 1
ATOM 860 C C . GLU A 1 115 ? 4.797 13.625 -6.184 1 97.25 115 GLU A C 1
ATOM 862 O O . GLU A 1 115 ? 5.52 14.523 -6.621 1 97.25 115 GLU A O 1
ATOM 867 N N . LEU A 1 116 ? 5.242 12.508 -5.875 1 96.69 116 LEU A N 1
ATOM 868 C CA . LEU A 1 116 ? 6.559 11.953 -6.172 1 96.69 116 LEU A CA 1
ATOM 869 C C . LEU A 1 116 ? 6.438 10.68 -6.992 1 96.69 116 LEU A C 1
ATOM 871 O O . LEU A 1 116 ? 5.93 9.664 -6.504 1 96.69 116 LEU A O 1
ATOM 875 N N . ASP A 1 117 ? 6.891 10.758 -8.266 1 96.75 117 ASP A N 1
ATOM 876 C CA . ASP A 1 117 ? 6.789 9.586 -9.125 1 96.75 117 ASP A CA 1
ATOM 877 C C . ASP A 1 117 ? 8.008 8.672 -8.953 1 96.75 117 ASP A C 1
ATOM 879 O O . ASP A 1 117 ? 9.102 9 -9.414 1 96.75 117 ASP A O 1
ATOM 883 N N . LEU A 1 118 ? 7.824 7.559 -8.328 1 96.81 118 LEU A N 1
ATOM 884 C CA . LEU A 1 118 ? 8.875 6.57 -8.117 1 96.81 118 LEU A CA 1
ATOM 885 C C . LEU A 1 118 ? 8.547 5.266 -8.844 1 96.81 118 LEU A C 1
ATOM 887 O O . LEU A 1 118 ? 8.922 4.188 -8.391 1 96.81 118 LEU A O 1
ATOM 891 N N . SER A 1 119 ? 7.824 5.309 -9.922 1 96.5 119 SER A N 1
ATOM 892 C CA . SER A 1 119 ? 7.406 4.141 -10.688 1 96.5 119 SER A CA 1
ATOM 893 C C . SER A 1 119 ? 8.609 3.381 -11.242 1 96.5 119 SER A C 1
ATOM 895 O O . SER A 1 119 ? 8.594 2.148 -11.297 1 96.5 119 SER A O 1
ATOM 897 N N . GLU A 1 120 ? 9.68 4.074 -11.609 1 95 120 GLU A N 1
ATOM 898 C CA . GLU A 1 120 ? 10.867 3.438 -12.164 1 95 120 GLU A CA 1
ATOM 899 C C . GLU A 1 120 ? 11.562 2.57 -11.117 1 95 120 GLU A C 1
ATOM 901 O O . GLU A 1 120 ? 12.273 1.622 -11.461 1 95 120 GLU A O 1
ATOM 906 N N . LYS A 1 121 ? 11.32 2.885 -9.828 1 94.56 121 LYS A N 1
ATOM 907 C CA . LYS A 1 121 ? 11.922 2.129 -8.734 1 94.56 121 LYS A CA 1
ATOM 908 C C . LYS A 1 121 ? 10.961 1.063 -8.211 1 94.56 121 LYS A C 1
ATOM 910 O O . LYS A 1 121 ? 11.234 0.43 -7.188 1 94.56 121 LYS A O 1
ATOM 915 N N . GLY A 1 122 ? 9.734 0.986 -8.82 1 95.75 122 GLY A N 1
ATOM 916 C CA . GLY A 1 122 ? 8.773 -0.023 -8.414 1 95.75 122 GLY A CA 1
ATOM 917 C C . GLY A 1 122 ? 7.941 0.394 -7.215 1 95.75 122 GLY A C 1
ATOM 918 O O . GLY A 1 122 ? 7.297 -0.443 -6.574 1 95.75 122 GLY A O 1
ATOM 919 N N . LEU A 1 123 ? 7.91 1.695 -6.891 1 97.12 123 LEU A N 1
ATOM 920 C CA . LEU A 1 123 ? 7.223 2.166 -5.695 1 97.12 123 LEU A CA 1
ATOM 921 C C . LEU A 1 123 ? 5.957 2.936 -6.059 1 97.12 123 LEU A C 1
ATOM 923 O O . LEU A 1 123 ? 5.176 3.305 -5.184 1 97.12 123 LEU A O 1
ATOM 927 N N . GLY A 1 124 ? 5.742 3.186 -7.398 1 96.88 124 GLY A N 1
ATOM 928 C CA . GLY A 1 124 ? 4.559 3.9 -7.848 1 96.88 124 GLY A CA 1
ATOM 929 C C . GLY A 1 124 ? 4.586 5.375 -7.496 1 96.88 124 GLY A C 1
ATOM 930 O O . GLY A 1 124 ? 5.656 5.945 -7.266 1 96.88 124 GLY A O 1
ATOM 931 N N . ILE A 1 125 ? 3.379 5.973 -7.625 1 97.44 125 ILE A N 1
ATOM 932 C CA . ILE A 1 125 ? 3.221 7.367 -7.227 1 97.44 125 ILE A CA 1
ATOM 933 C C . ILE A 1 125 ? 3.111 7.461 -5.707 1 97.44 125 ILE A C 1
ATOM 935 O O . ILE A 1 125 ? 2.357 6.711 -5.082 1 97.44 125 ILE A O 1
ATOM 939 N N . ARG A 1 126 ? 3.896 8.336 -5.18 1 98.06 126 ARG A N 1
ATOM 940 C CA . ARG A 1 126 ? 3.904 8.578 -3.74 1 98.06 126 ARG A CA 1
ATOM 941 C C . ARG A 1 126 ? 3.795 10.07 -3.432 1 98.06 126 ARG A C 1
ATOM 943 O O . ARG A 1 126 ? 3.732 10.891 -4.344 1 98.06 126 ARG A O 1
ATOM 950 N N . SER A 1 127 ? 3.619 10.375 -2.195 1 98.19 127 SER A N 1
ATOM 951 C CA . SER A 1 127 ? 3.715 11.758 -1.735 1 98.19 127 SER A CA 1
ATOM 952 C C . SER A 1 127 ? 5.152 12.125 -1.374 1 98.19 127 SER A C 1
ATOM 954 O O . SER A 1 127 ? 5.863 11.328 -0.761 1 98.19 127 SER A O 1
ATOM 956 N N . ARG A 1 128 ? 5.52 13.336 -1.75 1 97.81 128 ARG A N 1
ATOM 957 C CA . ARG A 1 128 ? 6.672 13.898 -1.055 1 97.81 128 ARG A CA 1
ATOM 958 C C . ARG A 1 128 ? 6.426 13.977 0.448 1 97.81 128 ARG A C 1
ATOM 960 O O . ARG A 1 128 ? 5.281 14.117 0.888 1 97.81 128 ARG A O 1
ATOM 967 N N . ARG A 1 129 ? 7.543 13.805 1.143 1 98.5 129 ARG A N 1
ATOM 968 C CA . ARG A 1 129 ? 7.43 14.023 2.58 1 98.5 129 ARG A CA 1
ATOM 969 C C . ARG A 1 129 ? 7.242 15.508 2.891 1 98.5 129 ARG A C 1
ATOM 971 O O . ARG A 1 129 ? 7.965 16.359 2.361 1 98.5 129 ARG A O 1
ATOM 978 N N . PHE A 1 130 ? 6.234 15.789 3.738 1 98.69 130 PHE A N 1
ATOM 979 C CA . PHE A 1 130 ? 6.039 17.188 4.105 1 98.69 130 PHE A CA 1
ATOM 980 C C . PHE A 1 130 ? 5.273 17.297 5.418 1 98.69 130 PHE A C 1
ATOM 982 O O . PHE A 1 130 ? 4.754 16.297 5.926 1 98.69 130 PHE A O 1
ATOM 989 N N . ALA A 1 131 ? 5.238 18.453 5.992 1 98.81 131 ALA A N 1
ATOM 990 C CA . ALA A 1 131 ? 4.375 18.875 7.094 1 98.81 131 ALA A CA 1
ATOM 991 C C . ALA A 1 131 ? 3.887 20.312 6.898 1 98.81 131 ALA A C 1
ATOM 993 O O . ALA A 1 131 ? 4.688 21.219 6.672 1 98.81 131 ALA A O 1
ATOM 994 N N . LEU A 1 132 ? 2.611 20.484 6.926 1 98.81 132 LEU A N 1
ATOM 995 C CA . LEU A 1 132 ? 1.977 21.797 6.844 1 98.81 132 LEU A CA 1
ATOM 996 C C . LEU A 1 132 ? 1.297 22.156 8.164 1 98.81 132 LEU A C 1
ATOM 998 O O . LEU A 1 132 ? 0.724 21.281 8.828 1 98.81 132 LEU A O 1
ATOM 1002 N N . PHE A 1 133 ? 1.379 23.422 8.5 1 98.81 133 PHE A N 1
ATOM 1003 C CA . PHE A 1 133 ? 0.461 24.016 9.469 1 98.81 133 PHE A CA 1
ATOM 1004 C C . PHE A 1 133 ? -0.597 24.859 8.766 1 98.81 133 PHE A C 1
ATOM 1006 O O . PHE A 1 133 ? -0.269 25.797 8.039 1 98.81 133 PHE A O 1
ATOM 1013 N N . VAL A 1 134 ? -1.847 24.469 8.906 1 98.81 134 VAL A N 1
ATOM 1014 C CA . VAL A 1 134 ? -2.969 25.078 8.203 1 98.81 134 VAL A CA 1
ATOM 1015 C C . VAL A 1 134 ? -3.928 25.719 9.211 1 98.81 134 VAL A C 1
ATOM 1017 O O . VAL A 1 134 ? -4.309 25.078 10.195 1 98.81 134 VAL A O 1
ATOM 1020 N N . GLU A 1 135 ? -4.266 26.938 9.062 1 98.62 135 GLU A N 1
ATOM 1021 C CA . GLU A 1 135 ? -5.273 27.641 9.859 1 98.62 135 GLU A CA 1
ATOM 1022 C C . GLU A 1 135 ? -6.449 28.078 9 1 98.62 135 GLU A C 1
ATOM 1024 O O . GLU A 1 135 ? -6.285 28.906 8.102 1 98.62 135 GLU A O 1
ATOM 1029 N N . ASP A 1 136 ? -7.645 27.531 9.258 1 98.62 136 ASP A N 1
ATOM 1030 C CA . ASP A 1 136 ? -8.844 27.844 8.492 1 98.62 136 ASP A CA 1
ATOM 1031 C C . ASP A 1 136 ? -8.586 27.75 6.988 1 98.62 136 ASP A C 1
ATOM 1033 O O . ASP A 1 136 ? -8.797 28.719 6.254 1 98.62 136 ASP A O 1
ATOM 1037 N N . LEU A 1 137 ? -7.961 26.656 6.594 1 98.75 137 LEU A N 1
ATOM 1038 C CA . LEU A 1 137 ? -7.734 26.234 5.215 1 98.75 137 LEU A CA 1
ATOM 1039 C C . LEU A 1 137 ? -6.539 26.953 4.613 1 98.75 137 LEU A C 1
ATOM 1041 O O . LEU A 1 137 ? -6.09 26.625 3.516 1 98.75 137 LEU A O 1
ATOM 1045 N N . LYS A 1 138 ? -5.949 27.875 5.355 1 98.81 138 LYS A N 1
ATOM 1046 C CA . LYS A 1 138 ? -4.82 28.641 4.82 1 98.81 138 LYS A CA 1
ATOM 1047 C C . LYS A 1 138 ? -3.496 28.094 5.344 1 98.81 138 LYS A C 1
ATOM 1049 O O . LYS A 1 138 ? -3.342 27.875 6.547 1 98.81 138 LYS A O 1
ATOM 1054 N N . VAL A 1 139 ? -2.598 27.875 4.438 1 98.88 139 VAL A N 1
ATOM 1055 C CA . VAL A 1 139 ? -1.288 27.344 4.809 1 98.88 139 VAL A CA 1
ATOM 1056 C C . VAL A 1 139 ? -0.468 28.438 5.496 1 98.88 139 VAL A C 1
ATOM 1058 O O . VAL A 1 139 ? -0.249 29.5 4.926 1 98.88 139 VAL A O 1
ATOM 1061 N N . LYS A 1 140 ? 0.005 28.156 6.688 1 98.62 140 LYS A N 1
ATOM 1062 C CA . LYS A 1 140 ? 0.844 29.094 7.438 1 98.62 140 LYS A CA 1
ATOM 1063 C C . LYS A 1 140 ? 2.299 28.625 7.453 1 98.62 140 LYS A C 1
ATOM 1065 O O . LYS A 1 140 ? 3.215 29.453 7.551 1 98.62 140 LYS A O 1
ATOM 1070 N N . VAL A 1 141 ? 2.549 27.391 7.477 1 98.5 141 VAL A N 1
ATOM 1071 C CA . VAL A 1 141 ? 3.859 26.75 7.395 1 98.5 141 VAL A CA 1
ATOM 1072 C C . VAL A 1 141 ? 3.826 25.625 6.363 1 98.5 141 VAL A C 1
ATOM 1074 O O . VAL A 1 141 ? 2.883 24.828 6.332 1 98.5 141 VAL A O 1
ATOM 1077 N N . ALA A 1 142 ? 4.742 25.656 5.484 1 98.38 142 ALA A N 1
ATOM 1078 C CA . ALA A 1 142 ? 4.867 24.594 4.488 1 98.38 142 ALA A CA 1
ATOM 1079 C C . ALA A 1 142 ? 6.289 24.031 4.453 1 98.38 142 ALA A C 1
ATOM 1081 O O . ALA A 1 142 ? 7.176 24.625 3.828 1 98.38 142 ALA A O 1
ATOM 1082 N N . ASN A 1 143 ? 6.516 22.922 5.145 1 98.25 143 ASN A N 1
ATOM 1083 C CA . ASN A 1 143 ? 7.793 22.219 5.145 1 98.25 143 ASN A CA 1
ATOM 1084 C C . ASN A 1 143 ? 7.762 21 4.227 1 98.25 143 ASN A C 1
ATOM 1086 O O . ASN A 1 143 ? 7.238 19.953 4.598 1 98.25 143 ASN A O 1
ATOM 1090 N N . VAL A 1 144 ? 8.367 21.125 3.061 1 97.81 144 VAL A N 1
ATOM 1091 C CA . VAL A 1 144 ? 8.359 20.078 2.045 1 97.81 144 VAL A CA 1
ATOM 1092 C C . VAL A 1 144 ? 9.773 19.547 1.833 1 97.81 144 VAL A C 1
ATOM 1094 O O . VAL A 1 144 ? 10.703 20.328 1.589 1 97.81 144 VAL A O 1
ATOM 1097 N N . GLU A 1 145 ? 9.906 18.297 2.02 1 97.81 145 GLU A N 1
ATOM 1098 C CA . GLU A 1 145 ? 11.219 17.672 1.86 1 97.81 145 GLU A CA 1
ATOM 1099 C C . GLU A 1 145 ? 11.57 17.5 0.386 1 97.81 145 GLU A C 1
ATOM 1101 O O . GLU A 1 145 ? 10.68 17.391 -0.464 1 97.81 145 GLU A O 1
ATOM 1106 N N . SER A 1 146 ? 12.867 17.406 0.202 1 91.31 146 SER A N 1
ATOM 1107 C CA . SER A 1 146 ? 13.367 17.031 -1.113 1 91.31 146 SER A CA 1
ATOM 1108 C C . SER A 1 146 ? 13.688 15.539 -1.173 1 91.31 146 SER A C 1
ATOM 1110 O O . SER A 1 146 ? 14.383 15.008 -0.299 1 91.31 146 SER A O 1
ATOM 1112 N N . GLY A 1 147 ? 13.148 14.891 -2.221 1 82.06 147 GLY A N 1
ATOM 1113 C CA . GLY A 1 147 ? 13.43 13.469 -2.36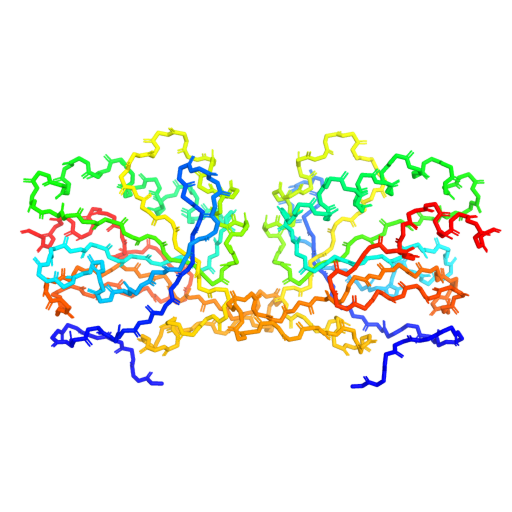9 1 82.06 147 GLY A CA 1
ATOM 1114 C C . GLY A 1 147 ? 13.016 12.648 -1.163 1 82.06 147 GLY A C 1
ATOM 1115 O O . GLY A 1 147 ? 11.875 12.734 -0.711 1 82.06 147 GLY A O 1
ATOM 1116 N N . GLY A 1 148 ? 13.891 11.859 -0.629 1 83.94 148 GLY A N 1
ATOM 1117 C CA . GLY A 1 148 ? 13.648 10.977 0.504 1 83.94 148 GLY A CA 1
ATOM 1118 C C . GLY A 1 148 ? 14.172 11.531 1.813 1 83.94 148 GLY A C 1
ATOM 1119 O O . GLY A 1 148 ? 14.297 10.805 2.799 1 83.94 148 GLY A O 1
ATOM 1120 N N . GLU A 1 149 ? 14.375 12.859 1.879 1 92.19 149 GLU A N 1
ATOM 1121 C CA . GLU A 1 149 ? 14.984 13.469 3.059 1 92.19 149 GLU A CA 1
ATOM 1122 C C . GLU A 1 149 ? 13.969 13.625 4.188 1 92.19 149 GLU A C 1
ATOM 1124 O O . GLU A 1 149 ? 12.766 13.484 3.965 1 92.19 149 GLU A O 1
ATOM 1129 N N . PHE A 1 150 ? 14.445 13.789 5.352 1 97.38 150 PHE A N 1
ATOM 1130 C CA . PHE A 1 150 ? 13.742 14.109 6.586 1 97.38 150 PHE A CA 1
ATOM 1131 C C . PHE A 1 150 ? 14.523 15.141 7.398 1 97.38 150 PHE A C 1
ATOM 1133 O O . PHE A 1 150 ? 15.219 14.789 8.352 1 97.38 150 PHE A O 1
ATOM 1140 N N . THR A 1 151 ? 14.289 16.391 6.949 1 97.12 151 THR A N 1
ATOM 1141 C CA . THR A 1 151 ? 15.156 17.422 7.527 1 97.12 151 THR A CA 1
ATOM 1142 C C . THR A 1 151 ? 14.336 18.609 8.023 1 97.12 151 THR A C 1
ATOM 1144 O O . THR A 1 151 ? 14.773 19.344 8.914 1 97.12 151 THR A O 1
ATOM 1147 N N . VAL A 1 152 ? 13.133 18.75 7.523 1 97.62 152 VAL A N 1
ATOM 1148 C CA . VAL A 1 152 ? 12.422 19.984 7.852 1 97.62 152 VAL A CA 1
ATOM 1149 C C . VAL A 1 152 ? 10.984 19.672 8.234 1 97.62 152 VAL A C 1
ATOM 1151 O O . VAL A 1 152 ? 10.234 20.562 8.648 1 97.62 152 VAL A O 1
ATOM 1154 N N . SER A 1 153 ? 10.523 18.438 8.117 1 98.31 153 SER A N 1
ATOM 1155 C CA . SER A 1 153 ? 9.094 18.125 8.188 1 98.31 153 SER A CA 1
ATOM 1156 C C . SER A 1 153 ? 8.734 17.484 9.523 1 98.31 153 SER A C 1
ATOM 1158 O O . SER A 1 153 ? 7.625 16.984 9.695 1 98.31 153 SER A O 1
ATOM 1160 N N . SER A 1 154 ? 9.641 17.516 10.508 1 98.5 154 SER A N 1
ATOM 1161 C CA . SER A 1 154 ? 9.391 16.859 11.797 1 98.5 154 SER A CA 1
ATOM 1162 C C . SER A 1 154 ? 8.398 17.656 12.633 1 98.5 154 SER A C 1
ATOM 1164 O O . SER A 1 154 ? 8.117 18.828 12.336 1 98.5 154 SER A O 1
ATOM 1166 N N . ALA A 1 155 ? 7.832 16.969 13.672 1 98.44 155 ALA A N 1
ATOM 1167 C CA . ALA A 1 155 ? 6.977 17.656 14.641 1 98.44 155 ALA A CA 1
ATOM 1168 C C . ALA A 1 155 ? 7.723 18.797 15.328 1 98.44 155 ALA A C 1
ATOM 1170 O O . ALA A 1 155 ? 7.145 19.844 15.586 1 98.44 155 ALA A O 1
ATOM 1171 N N . GLU A 1 156 ? 8.992 18.578 15.602 1 98 156 GLU A N 1
ATOM 1172 C CA . GLU A 1 156 ? 9.812 19.609 16.219 1 98 156 GLU A CA 1
ATOM 1173 C C . GLU A 1 156 ? 9.906 20.844 15.312 1 98 156 GLU A C 1
ATOM 1175 O O . GLU A 1 156 ? 9.859 21.984 15.797 1 98 156 GLU A O 1
ATOM 1180 N N . ASP A 1 157 ? 10.086 20.594 14.039 1 97.94 157 ASP A N 1
ATOM 1181 C CA . ASP A 1 157 ? 10.172 21.703 13.094 1 97.94 157 ASP A CA 1
ATOM 1182 C C . ASP A 1 157 ? 8.891 22.531 13.102 1 97.94 157 ASP A C 1
ATOM 1184 O O . ASP A 1 157 ? 8.938 23.766 13.039 1 97.94 157 ASP A O 1
ATOM 1188 N N . ILE A 1 158 ? 7.715 21.859 13.102 1 97.69 158 ILE A N 1
ATOM 1189 C CA . ILE A 1 158 ? 6.434 22.547 13.117 1 97.69 158 ILE A CA 1
ATOM 1190 C C . ILE A 1 158 ? 6.277 23.328 14.422 1 97.69 158 ILE A C 1
ATOM 1192 O O . ILE A 1 158 ? 5.824 24.469 14.422 1 97.69 158 ILE A O 1
ATOM 1196 N N . LEU A 1 159 ? 6.652 22.703 15.562 1 97.5 159 LEU A N 1
ATOM 1197 C CA . LEU A 1 159 ? 6.52 23.312 16.875 1 97.5 159 LEU A CA 1
ATOM 1198 C C . LEU A 1 159 ? 7.309 24.625 16.953 1 97.5 159 LEU A C 1
ATOM 1200 O O . LEU A 1 159 ? 6.867 25.578 17.594 1 97.5 159 LEU A O 1
ATOM 1204 N N . LYS A 1 160 ? 8.422 24.656 16.266 1 95.38 160 LYS A N 1
ATOM 1205 C CA . LYS A 1 160 ? 9.25 25.844 16.266 1 95.38 160 LYS A CA 1
ATOM 1206 C C . LYS A 1 160 ? 8.547 27.016 15.578 1 95.38 160 LYS A C 1
ATOM 1208 O O . LYS A 1 160 ? 8.812 28.172 15.891 1 95.38 160 LYS A O 1
ATOM 1213 N N . ALA A 1 161 ? 7.703 26.641 14.711 1 91.56 161 ALA A N 1
ATOM 1214 C CA . ALA A 1 161 ? 7.051 27.672 13.898 1 91.56 161 ALA A CA 1
ATOM 1215 C C . ALA A 1 161 ? 5.746 28.125 14.539 1 91.56 161 ALA A C 1
ATOM 1217 O O . ALA A 1 161 ? 5.129 29.094 14.086 1 91.56 161 ALA A O 1
ATOM 1218 N N . LEU A 1 162 ? 5.234 27.438 15.523 1 92.06 162 LEU A N 1
ATOM 1219 C CA . LEU A 1 162 ? 4 27.781 16.219 1 92.06 162 LEU A CA 1
ATOM 1220 C C . LEU A 1 162 ? 4.281 28.75 17.359 1 92.06 162 LEU A C 1
ATOM 1222 O O . LEU A 1 162 ? 3.504 29.672 17.609 1 92.06 162 LEU A O 1
ATOM 1226 N N . MET B 1 1 ? -3.463 -4.492 -22.703 1 71.5 1 MET B N 1
ATOM 1227 C CA . MET B 1 1 ? -3.096 -5.777 -23.297 1 71.5 1 MET B CA 1
ATOM 1228 C C . MET B 1 1 ? -4.145 -6.84 -23 1 71.5 1 MET B C 1
ATOM 1230 O O . MET B 1 1 ? -4.867 -6.734 -22 1 71.5 1 MET B O 1
ATOM 1234 N N . ALA B 1 2 ? -4.227 -7.762 -23.859 1 90.31 2 ALA B N 1
ATOM 1235 C CA . ALA B 1 2 ? -5.133 -8.867 -23.578 1 90.31 2 ALA B CA 1
ATOM 1236 C C . ALA B 1 2 ? -4.691 -9.633 -22.344 1 90.31 2 ALA B C 1
ATOM 1238 O O . ALA B 1 2 ? -3.494 -9.836 -22.109 1 90.31 2 ALA B O 1
ATOM 1239 N N . PRO B 1 3 ? -5.629 -9.992 -21.469 1 95.5 3 PRO B N 1
ATOM 1240 C CA . PRO B 1 3 ? -5.254 -10.773 -20.297 1 95.5 3 PRO B CA 1
ATOM 1241 C C . PRO B 1 3 ? -4.562 -12.086 -20.641 1 95.5 3 PRO B C 1
ATOM 1243 O O . PRO B 1 3 ? -4.902 -12.719 -21.641 1 95.5 3 PRO B O 1
ATOM 1246 N N . VAL B 1 4 ? -3.594 -12.43 -19.938 1 97.94 4 VAL B N 1
ATOM 1247 C CA . VAL B 1 4 ? -2.904 -13.711 -20.078 1 97.94 4 VAL B CA 1
ATOM 1248 C C . VAL B 1 4 ? -3.924 -14.844 -20.094 1 97.94 4 VAL B C 1
ATOM 1250 O O . VAL B 1 4 ? -4.926 -14.805 -19.375 1 97.94 4 VAL B O 1
ATOM 1253 N N . ALA B 1 5 ? -3.646 -15.898 -20.859 1 97.88 5 ALA B N 1
ATOM 1254 C CA . ALA B 1 5 ? -4.562 -17.031 -21.016 1 97.88 5 ALA B CA 1
ATOM 1255 C C . ALA B 1 5 ? -3.797 -18.344 -21.109 1 97.88 5 ALA B C 1
ATOM 1257 O O . ALA B 1 5 ? -2.574 -18.344 -21.281 1 97.88 5 ALA B O 1
ATOM 1258 N N . VAL B 1 6 ? -4.566 -19.391 -20.938 1 98.31 6 VAL B N 1
ATOM 1259 C CA . VAL B 1 6 ? -3.975 -20.719 -21.062 1 98.31 6 VAL B CA 1
ATOM 1260 C C . VAL B 1 6 ? -3.262 -20.828 -22.406 1 98.31 6 VAL B C 1
ATOM 1262 O O .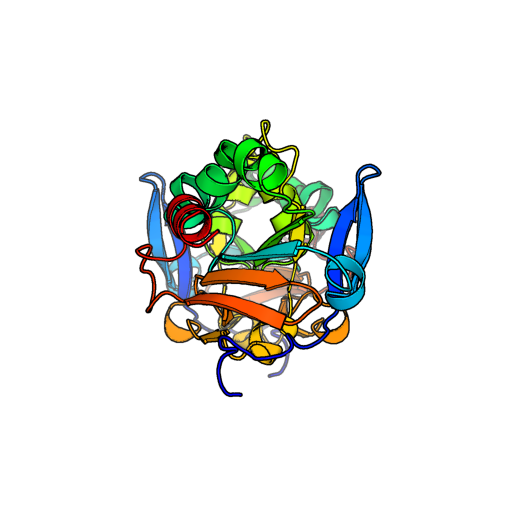 VAL B 1 6 ? -3.795 -20.422 -23.438 1 98.31 6 VAL B O 1
ATOM 1265 N N . GLY B 1 7 ? -2.102 -21.328 -22.375 1 98.38 7 GLY B N 1
ATOM 1266 C CA . GLY B 1 7 ? -1.311 -21.5 -23.594 1 98.38 7 GLY B CA 1
ATOM 1267 C C . GLY B 1 7 ? -0.296 -20.391 -23.797 1 98.38 7 GLY B C 1
ATOM 1268 O O . GLY B 1 7 ? 0.674 -20.562 -24.547 1 98.38 7 GLY B O 1
ATOM 1269 N N . ASP B 1 8 ? -0.452 -19.281 -23.203 1 98.5 8 ASP B N 1
ATOM 1270 C CA . ASP B 1 8 ? 0.463 -18.141 -23.328 1 98.5 8 ASP B CA 1
ATOM 1271 C C . ASP B 1 8 ? 1.756 -18.391 -22.562 1 98.5 8 ASP B C 1
ATOM 1273 O O . ASP B 1 8 ? 1.755 -19.094 -21.547 1 98.5 8 ASP B O 1
ATOM 1277 N N . VAL B 1 9 ? 2.826 -17.859 -23.062 1 98.62 9 VAL B N 1
ATOM 1278 C CA . VAL B 1 9 ? 4.023 -17.672 -22.266 1 98.62 9 VAL B CA 1
ATOM 1279 C C . VAL B 1 9 ? 3.873 -16.406 -21.406 1 98.62 9 VAL B C 1
ATOM 1281 O O . VAL B 1 9 ? 3.535 -15.336 -21.938 1 98.62 9 VAL B O 1
ATOM 1284 N N . ILE B 1 10 ? 3.994 -16.578 -20.109 1 98.69 10 ILE B N 1
ATOM 1285 C CA . ILE B 1 10 ? 3.857 -15.398 -19.266 1 98.69 10 ILE B CA 1
ATOM 1286 C C . ILE B 1 10 ? 4.965 -14.406 -19.594 1 98.69 10 ILE B C 1
ATOM 1288 O O . ILE B 1 10 ? 6.098 -14.797 -19.891 1 98.69 10 ILE B O 1
ATOM 1292 N N . PRO B 1 11 ? 4.668 -13.133 -19.641 1 98.62 11 PRO B N 1
ATOM 1293 C CA . PRO B 1 11 ? 5.73 -12.141 -19.844 1 98.62 11 PRO B CA 1
ATOM 1294 C C . PRO B 1 11 ? 6.742 -12.125 -18.703 1 98.62 11 PRO B C 1
ATOM 1296 O O . PRO B 1 11 ? 6.434 -12.555 -17.594 1 98.62 11 PRO B O 1
ATOM 1299 N N . ASP B 1 12 ? 7.938 -11.695 -19.047 1 98.5 12 ASP B N 1
ATOM 1300 C CA . ASP B 1 12 ? 8.875 -11.422 -17.969 1 98.5 12 ASP B CA 1
ATOM 1301 C C . ASP B 1 12 ? 8.555 -10.086 -17.281 1 98.5 12 ASP B C 1
ATOM 1303 O O . ASP B 1 12 ? 7.711 -9.328 -17.766 1 98.5 12 ASP B O 1
ATOM 1307 N N . GLY B 1 13 ? 9.039 -9.906 -16.078 1 98 13 GLY B N 1
ATOM 1308 C CA . GLY B 1 13 ? 8.93 -8.703 -15.273 1 98 13 GLY B CA 1
ATOM 1309 C C . GLY B 1 13 ? 9.758 -8.758 -14 1 98 13 GLY B C 1
ATOM 1310 O O . GLY B 1 13 ? 10.148 -9.844 -13.555 1 98 13 GLY B O 1
ATOM 1311 N N . THR B 1 14 ? 10.086 -7.609 -13.562 1 98.25 14 THR B N 1
ATOM 1312 C CA . THR B 1 14 ? 10.867 -7.504 -12.336 1 98.25 14 THR B CA 1
ATOM 1313 C C . THR B 1 14 ? 9.977 -7.121 -11.156 1 98.25 14 THR B C 1
ATOM 1315 O O . THR B 1 14 ? 9.211 -6.16 -11.242 1 98.25 14 THR B O 1
ATOM 1318 N N . LEU B 1 15 ? 10.008 -7.926 -10.117 1 98.56 15 LEU B N 1
ATOM 1319 C CA . LEU B 1 15 ? 9.297 -7.668 -8.867 1 98.56 15 LEU B CA 1
ATOM 1320 C C . LEU B 1 15 ? 10.266 -7.531 -7.703 1 98.56 15 LEU B C 1
ATOM 1322 O O . LEU B 1 15 ? 11.453 -7.84 -7.836 1 98.56 15 LEU B O 1
ATOM 1326 N N . SER B 1 16 ? 9.773 -7.031 -6.609 1 98.75 16 SER B N 1
ATOM 1327 C CA . SER B 1 16 ? 10.641 -6.773 -5.465 1 98.75 16 SER B CA 1
ATOM 1328 C C . SER B 1 16 ? 10.141 -7.488 -4.219 1 98.75 16 SER B C 1
ATOM 1330 O O . SER B 1 16 ? 8.945 -7.773 -4.098 1 98.75 16 SER B O 1
ATOM 1332 N N . TYR B 1 17 ? 11.039 -7.848 -3.352 1 98.44 17 TYR B N 1
ATOM 1333 C CA . TYR B 1 17 ? 10.734 -8.438 -2.057 1 98.44 17 TYR B CA 1
ATOM 1334 C C . TYR B 1 17 ? 11.875 -8.227 -1.073 1 98.44 17 TYR B C 1
ATOM 1336 O O . TYR B 1 17 ? 12.984 -7.863 -1.471 1 98.44 17 TYR B O 1
ATOM 1344 N N . PHE B 1 18 ? 11.609 -8.328 0.198 1 97.88 18 PHE B N 1
ATOM 1345 C CA . PHE B 1 18 ? 12.664 -8.375 1.206 1 97.88 18 PHE B CA 1
ATOM 1346 C C . PHE B 1 18 ? 13.055 -9.812 1.516 1 97.88 18 PHE B C 1
ATOM 1348 O O . PHE B 1 18 ? 12.188 -10.648 1.794 1 97.88 18 PHE B O 1
ATOM 1355 N N . ASP B 1 19 ? 14.375 -10.094 1.518 1 96.62 19 ASP B N 1
ATOM 1356 C CA . ASP B 1 19 ? 14.828 -11.461 1.772 1 96.62 19 ASP B CA 1
ATOM 1357 C C . ASP B 1 19 ? 14.977 -11.719 3.27 1 96.62 19 ASP B C 1
ATOM 1359 O O . ASP B 1 19 ? 14.57 -10.891 4.09 1 96.62 19 ASP B O 1
ATOM 1363 N N . GLU B 1 20 ? 15.5 -12.883 3.652 1 93.56 20 GLU B N 1
ATOM 1364 C CA . GLU B 1 20 ? 15.602 -13.328 5.039 1 93.56 20 GLU B CA 1
ATOM 1365 C C . GLU B 1 20 ? 16.516 -12.406 5.844 1 93.56 20 GLU B C 1
ATOM 1367 O O . GLU B 1 20 ? 16.438 -12.367 7.074 1 93.56 20 GLU B O 1
ATOM 1372 N N . GLN B 1 21 ? 17.422 -11.641 5.121 1 96.12 21 GLN B N 1
ATOM 1373 C CA . GLN B 1 21 ? 18.328 -10.695 5.77 1 96.12 21 GLN B CA 1
ATOM 1374 C C . GLN B 1 21 ? 17.734 -9.289 5.793 1 96.12 21 GLN B C 1
ATOM 1376 O O . GLN B 1 21 ? 18.453 -8.312 6.055 1 96.12 21 GLN B O 1
ATOM 1381 N N . ASP B 1 22 ? 16.484 -9.242 5.371 1 95.06 22 ASP B N 1
ATOM 1382 C CA . ASP B 1 22 ? 15.742 -7.977 5.363 1 95.06 22 ASP B CA 1
ATOM 1383 C C . ASP B 1 22 ? 16.328 -7 4.355 1 95.06 22 ASP B C 1
ATOM 1385 O O . ASP B 1 22 ? 16.359 -5.793 4.598 1 95.06 22 ASP B O 1
ATOM 1389 N N . GLN B 1 23 ? 16.891 -7.512 3.301 1 97.44 23 GLN B N 1
ATOM 1390 C CA . GLN B 1 23 ? 17.406 -6.699 2.211 1 97.44 23 GLN B CA 1
ATOM 1391 C C . GLN B 1 23 ? 16.453 -6.68 1.024 1 97.44 23 GLN B C 1
ATOM 1393 O O . GLN B 1 23 ? 15.93 -7.723 0.627 1 97.44 23 GLN B O 1
ATOM 1398 N N . LEU B 1 24 ? 16.266 -5.531 0.514 1 97.62 24 LEU B N 1
ATOM 1399 C CA . LEU B 1 24 ? 15.414 -5.383 -0.658 1 97.62 24 LEU B CA 1
ATOM 1400 C C . LEU B 1 24 ? 16.047 -6.023 -1.885 1 97.62 24 LEU B C 1
ATOM 1402 O O . LEU B 1 24 ? 17.188 -5.707 -2.232 1 97.62 24 LEU B O 1
ATOM 1406 N N . GLN B 1 25 ? 15.336 -6.918 -2.469 1 98.19 25 GLN B N 1
ATOM 1407 C CA . GLN B 1 25 ? 15.797 -7.629 -3.656 1 98.19 25 GLN B CA 1
ATOM 1408 C C . GLN B 1 25 ? 14.875 -7.383 -4.844 1 98.19 25 GLN B C 1
ATOM 1410 O O . GLN B 1 25 ? 13.695 -7.066 -4.664 1 98.19 25 GLN B O 1
ATOM 1415 N N . SER B 1 26 ? 15.445 -7.43 -5.996 1 98 26 SER B N 1
ATOM 1416 C CA . SER B 1 26 ? 14.695 -7.504 -7.246 1 98 26 SER B CA 1
ATOM 1417 C C . SER B 1 26 ? 14.82 -8.883 -7.887 1 98 26 SER B C 1
ATOM 1419 O O . SER B 1 26 ? 15.891 -9.5 -7.836 1 98 26 SER B O 1
ATOM 1421 N N . VAL B 1 27 ? 13.742 -9.359 -8.484 1 98.25 27 VAL B N 1
ATOM 1422 C CA . VAL B 1 27 ? 13.773 -10.688 -9.086 1 98.25 27 VAL B CA 1
ATOM 1423 C C . VAL B 1 27 ? 12.953 -10.695 -10.367 1 98.25 27 VAL B C 1
ATOM 1425 O O . VAL B 1 27 ? 11.922 -10.023 -10.461 1 98.25 27 VAL B O 1
ATOM 1428 N N . SER B 1 28 ? 13.414 -11.391 -11.375 1 98.31 28 SER B N 1
ATOM 1429 C CA . SER B 1 28 ? 12.703 -11.617 -12.625 1 98.31 28 SER B CA 1
ATOM 1430 C C . SER B 1 28 ? 11.727 -12.789 -12.5 1 98.31 28 SER B C 1
ATOM 1432 O O . SER B 1 28 ? 12.078 -13.836 -11.961 1 98.31 28 SER B O 1
ATOM 1434 N N . ILE B 1 29 ? 10.492 -12.641 -13.047 1 98.44 29 ILE B N 1
ATOM 1435 C CA . ILE B 1 29 ? 9.516 -13.727 -13.039 1 98.44 29 ILE B CA 1
ATOM 1436 C C . ILE B 1 29 ? 10.062 -14.906 -13.836 1 98.44 29 ILE B C 1
ATOM 1438 O O . ILE B 1 29 ? 9.922 -16.062 -13.414 1 98.44 29 ILE B O 1
ATOM 1442 N N . HIS B 1 30 ? 10.703 -14.648 -14.922 1 98.75 30 HIS B N 1
ATOM 1443 C CA . HIS B 1 30 ? 11.266 -15.742 -15.711 1 98.75 30 HIS B CA 1
ATOM 1444 C C . HIS B 1 30 ? 12.328 -16.5 -14.93 1 98.75 30 HIS B C 1
ATOM 1446 O O . HIS B 1 30 ? 12.43 -17.719 -15.039 1 98.75 30 HIS B O 1
ATOM 1452 N N . SER B 1 31 ? 13.148 -15.805 -14.133 1 98.56 31 SER B N 1
ATOM 1453 C CA . SER B 1 31 ? 14.148 -16.484 -13.32 1 98.56 31 SER B CA 1
ATOM 1454 C C . SER B 1 31 ? 13.5 -17.406 -12.297 1 98.56 31 SER B C 1
ATOM 1456 O O . SER B 1 31 ? 14.062 -18.453 -11.953 1 98.56 31 SER B O 1
ATOM 1458 N N . LEU B 1 32 ? 12.312 -17.094 -11.828 1 98.19 32 LEU B N 1
ATOM 1459 C CA . LEU B 1 32 ? 11.625 -17.875 -10.812 1 98.19 32 LEU B CA 1
ATOM 1460 C C . LEU B 1 32 ? 10.852 -19.031 -11.445 1 98.19 32 LEU B C 1
ATOM 1462 O O . LEU B 1 32 ? 10.617 -20.047 -10.797 1 98.19 32 LEU B O 1
ATOM 1466 N N . ALA B 1 33 ? 10.516 -18.875 -12.75 1 98.56 33 ALA B N 1
ATOM 1467 C CA . ALA B 1 33 ? 9.484 -19.781 -13.281 1 98.56 33 ALA B CA 1
ATOM 1468 C C . ALA B 1 33 ? 10.047 -20.656 -14.391 1 98.56 33 ALA B C 1
ATOM 1470 O O . ALA B 1 33 ? 9.445 -21.672 -14.742 1 98.56 33 ALA B O 1
ATOM 1471 N N . ALA B 1 34 ? 11.148 -20.281 -15.039 1 98.69 34 ALA B N 1
ATOM 1472 C CA . ALA B 1 34 ? 11.703 -21.047 -16.141 1 98.69 34 ALA B CA 1
ATOM 1473 C C . ALA B 1 34 ? 12.086 -22.453 -15.703 1 98.69 34 ALA B C 1
ATOM 1475 O O . ALA B 1 34 ? 12.812 -22.625 -14.719 1 98.69 34 ALA B O 1
ATOM 1476 N N . GLY B 1 35 ? 11.57 -23.453 -16.406 1 98.62 35 GLY B N 1
ATOM 1477 C CA . GLY B 1 35 ? 11.898 -24.844 -16.109 1 98.62 35 GLY B CA 1
ATOM 1478 C C . GLY B 1 35 ? 11.227 -25.375 -14.859 1 98.62 35 GLY B C 1
ATOM 1479 O O . GLY B 1 35 ? 11.586 -26.438 -14.359 1 98.62 35 GLY B O 1
ATOM 1480 N N . LYS B 1 36 ? 10.234 -24.688 -14.312 1 98.69 36 LYS B N 1
ATOM 1481 C CA . LYS B 1 36 ? 9.617 -25.047 -13.039 1 98.69 36 LYS B CA 1
ATOM 1482 C C . LYS B 1 36 ? 8.094 -25.078 -13.156 1 98.69 36 LYS B C 1
ATOM 1484 O O . LYS B 1 36 ? 7.535 -24.594 -14.141 1 98.69 36 LYS B O 1
ATOM 1489 N N . LYS B 1 37 ? 7.492 -25.734 -12.25 1 98.69 37 LYS B N 1
ATOM 1490 C CA . LYS B 1 37 ? 6.062 -25.609 -11.984 1 98.69 37 LYS B CA 1
ATOM 1491 C C . LYS B 1 37 ? 5.785 -24.578 -10.906 1 98.69 37 LYS B C 1
ATOM 1493 O O . LYS B 1 37 ? 6.242 -24.719 -9.766 1 98.69 37 LYS B O 1
ATOM 1498 N N . VAL B 1 38 ? 5.059 -23.578 -11.297 1 98.75 38 VAL B N 1
ATOM 1499 C CA . VAL B 1 38 ? 4.895 -22.422 -10.422 1 98.75 38 VAL B CA 1
ATOM 1500 C C . VAL B 1 38 ? 3.412 -22.062 -10.312 1 98.75 38 VAL B C 1
ATOM 1502 O O . VAL B 1 38 ? 2.68 -22.109 -11.305 1 98.75 38 VAL B O 1
ATOM 1505 N N . I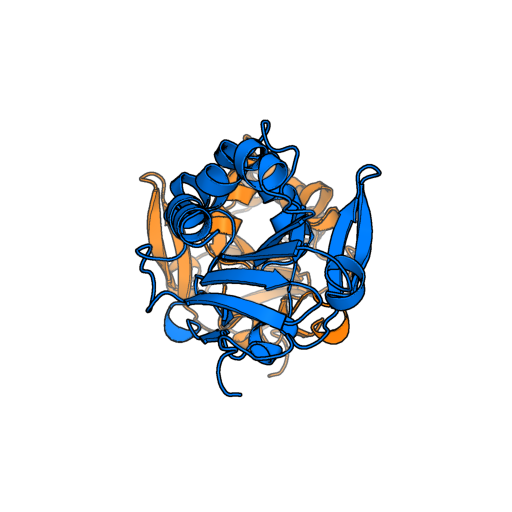LE B 1 39 ? 2.953 -21.797 -9.117 1 98.88 39 ILE B N 1
ATOM 1506 C CA . ILE B 1 39 ? 1.678 -21.125 -8.914 1 98.88 39 ILE B CA 1
ATOM 1507 C C . ILE B 1 39 ? 1.909 -19.625 -8.75 1 98.88 39 ILE B C 1
ATOM 1509 O O . ILE B 1 39 ? 2.727 -19.203 -7.93 1 98.88 39 ILE B O 1
ATOM 1513 N N . LEU B 1 40 ? 1.289 -18.875 -9.57 1 98.81 40 LEU B N 1
ATOM 1514 C CA . LEU B 1 40 ? 1.278 -17.406 -9.5 1 98.81 40 LEU B CA 1
ATOM 1515 C C . LEU B 1 40 ? -0.118 -16.891 -9.18 1 98.81 40 LEU B C 1
ATOM 1517 O O . LEU B 1 40 ? -1.052 -17.078 -9.961 1 98.81 40 LEU B O 1
ATOM 1521 N N . PHE B 1 41 ? -0.259 -16.312 -8.055 1 98.88 41 PHE B N 1
ATOM 1522 C CA . PHE B 1 41 ? -1.565 -15.719 -7.777 1 98.88 41 PHE B CA 1
ATOM 1523 C C . PHE B 1 41 ? -1.422 -14.281 -7.293 1 98.88 41 PHE B C 1
ATOM 1525 O O . PHE B 1 41 ? -0.386 -13.906 -6.738 1 98.88 41 PHE B O 1
ATOM 1532 N N . ALA B 1 42 ? -2.436 -13.5 -7.543 1 98.75 42 ALA B N 1
ATOM 1533 C CA . ALA B 1 42 ? -2.406 -12.086 -7.172 1 98.75 42 ALA B CA 1
ATOM 1534 C C . ALA B 1 42 ? -3.688 -11.68 -6.449 1 98.75 42 ALA B C 1
ATOM 1536 O O . ALA B 1 42 ? -4.75 -12.266 -6.684 1 98.75 42 ALA B O 1
ATOM 1537 N N . VAL B 1 43 ? -3.518 -10.766 -5.59 1 98.62 43 VAL B N 1
ATOM 1538 C CA . VAL B 1 43 ? -4.625 -10.211 -4.816 1 98.62 43 VAL B CA 1
ATOM 1539 C C . VAL B 1 43 ? -4.793 -8.727 -5.145 1 98.62 43 VAL B C 1
ATOM 1541 O O . VAL B 1 43 ? -3.836 -8.055 -5.535 1 98.62 43 VAL B O 1
ATOM 1544 N N . PRO B 1 44 ? -6.027 -8.219 -5.004 1 98.19 44 PRO B N 1
ATOM 1545 C CA . PRO B 1 44 ? -6.242 -6.793 -5.262 1 98.19 44 PRO B CA 1
ATOM 1546 C C . PRO B 1 44 ? -5.43 -5.895 -4.332 1 98.19 44 PRO B C 1
ATOM 1548 O O . PRO B 1 44 ? -4.949 -4.84 -4.75 1 98.19 44 PRO B O 1
ATOM 1551 N N . GLY B 1 45 ? -5.32 -6.41 -3.053 1 98.25 45 GLY B N 1
ATOM 1552 C CA . GLY B 1 45 ? -4.574 -5.547 -2.152 1 98.25 45 GLY B CA 1
ATOM 1553 C C . GLY B 1 45 ? -4.207 -6.223 -0.844 1 98.25 45 GLY B C 1
ATOM 1554 O O . GLY B 1 45 ? -5.008 -6.977 -0.282 1 98.25 45 GLY B O 1
ATOM 1555 N N . ALA B 1 46 ? -3.002 -5.871 -0.317 1 98.75 46 ALA B N 1
ATOM 1556 C CA . ALA B 1 46 ? -2.553 -6.32 0.998 1 98.75 46 ALA B CA 1
ATOM 1557 C C . ALA B 1 46 ? -3.494 -5.832 2.096 1 98.75 46 ALA B C 1
ATOM 1559 O O . ALA B 1 46 ? -4.039 -4.73 2.01 1 98.75 46 ALA B O 1
ATOM 1560 N N . PHE B 1 47 ? -3.762 -6.715 3.143 1 98.62 47 PHE B N 1
ATOM 1561 C CA . PHE B 1 47 ? -4.508 -6.426 4.359 1 98.62 47 PHE B CA 1
ATOM 1562 C C . PHE B 1 47 ? -6.004 -6.359 4.074 1 98.62 47 PHE B C 1
ATOM 1564 O O . PHE B 1 47 ? -6.805 -6.137 4.984 1 98.62 47 PHE B O 1
ATOM 1571 N N . THR B 1 48 ? -6.457 -6.555 2.775 1 97.88 48 THR B N 1
ATOM 1572 C CA . THR B 1 48 ? -7.887 -6.629 2.492 1 97.88 48 THR B CA 1
ATOM 1573 C C . THR B 1 48 ? -8.484 -7.91 3.066 1 97.88 48 THR B C 1
ATOM 1575 O O . THR B 1 48 ? -7.809 -8.938 3.145 1 97.88 48 THR B O 1
ATOM 1578 N N . PRO B 1 49 ? -9.711 -7.875 3.465 1 96.75 49 PRO B N 1
ATOM 1579 C CA . PRO B 1 49 ? -10.281 -8.984 4.23 1 96.75 49 PRO B CA 1
ATOM 1580 C C . PRO B 1 49 ? -10.25 -10.305 3.461 1 96.75 49 PRO B C 1
ATOM 1582 O O . PRO B 1 49 ? -9.68 -11.289 3.938 1 96.75 49 PRO B O 1
ATOM 1585 N N . THR B 1 50 ? -10.805 -10.445 2.238 1 96.88 50 THR B N 1
ATOM 1586 C CA . THR B 1 50 ? -10.859 -11.695 1.488 1 96.88 50 THR B CA 1
ATOM 1587 C C . THR B 1 50 ? -9.453 -12.203 1.171 1 96.88 50 THR B C 1
ATOM 1589 O O . THR B 1 50 ? -9.172 -13.398 1.282 1 96.88 50 THR B O 1
ATOM 1592 N N . CYS B 1 51 ? -8.586 -11.336 0.842 1 98 51 CYS B N 1
ATOM 1593 C CA . CYS B 1 51 ? -7.203 -11.695 0.54 1 98 51 CYS B CA 1
ATOM 1594 C C . CYS B 1 51 ? -6.512 -12.281 1.766 1 98 51 CYS B C 1
ATOM 1596 O O . CYS B 1 51 ? -5.797 -13.281 1.662 1 98 51 CYS B O 1
ATOM 1598 N N . SER B 1 52 ? -6.762 -11.703 2.926 1 98.38 52 SER B N 1
ATOM 1599 C CA . SER B 1 52 ? -6.023 -12.016 4.145 1 98.38 52 SER B CA 1
ATOM 1600 C C . SER B 1 52 ? -6.668 -13.172 4.898 1 98.38 52 SER B C 1
ATOM 1602 O O . SER B 1 52 ? -5.992 -13.898 5.641 1 98.38 52 SER B O 1
ATOM 1604 N N . MET B 1 53 ? -7.984 -13.359 4.688 1 97.38 53 MET B N 1
ATOM 1605 C CA . MET B 1 53 ? -8.688 -14.352 5.496 1 97.38 53 MET B CA 1
ATOM 1606 C C . MET B 1 53 ? -8.922 -15.633 4.707 1 97.38 53 MET B C 1
ATOM 1608 O O . MET B 1 53 ? -9.141 -16.688 5.293 1 97.38 53 MET B O 1
ATOM 1612 N N . LYS B 1 54 ? -8.852 -15.555 3.41 1 97.81 54 LYS B N 1
ATOM 1613 C CA . LYS B 1 54 ? -9.234 -16.719 2.619 1 97.81 54 LYS B CA 1
ATOM 1614 C C . LYS B 1 54 ? -8.188 -17.031 1.561 1 97.81 54 LYS B C 1
ATOM 1616 O O . LYS B 1 54 ? -7.605 -18.125 1.561 1 97.81 54 LYS B O 1
ATOM 1621 N N . HIS B 1 55 ? -7.871 -16.094 0.7 1 98.69 55 HIS B N 1
ATOM 1622 C CA . HIS B 1 55 ? -7.082 -16.375 -0.493 1 98.69 55 HIS B CA 1
ATOM 1623 C C . HIS B 1 55 ? -5.66 -16.797 -0.129 1 98.69 55 HIS B C 1
ATOM 1625 O O . HIS B 1 55 ? -5.246 -17.922 -0.412 1 98.69 55 HIS B O 1
ATOM 1631 N N . VAL B 1 56 ? -4.895 -15.953 0.597 1 98.81 56 VAL B N 1
ATOM 1632 C CA . VAL B 1 56 ? -3.504 -16.219 0.954 1 98.81 56 VAL B CA 1
ATOM 1633 C C . VAL B 1 56 ? -3.439 -17.422 1.902 1 98.81 56 VAL B C 1
ATOM 1635 O O . VAL B 1 56 ? -2.684 -18.359 1.668 1 98.81 56 VAL B O 1
ATOM 1638 N N . PRO B 1 57 ? -4.289 -17.469 2.957 1 98.69 57 PRO B N 1
ATOM 1639 C CA . PRO B 1 57 ? -4.234 -18.609 3.863 1 98.69 57 PRO B CA 1
ATOM 1640 C C . PRO B 1 57 ? -4.527 -19.938 3.156 1 98.69 57 PRO B C 1
ATOM 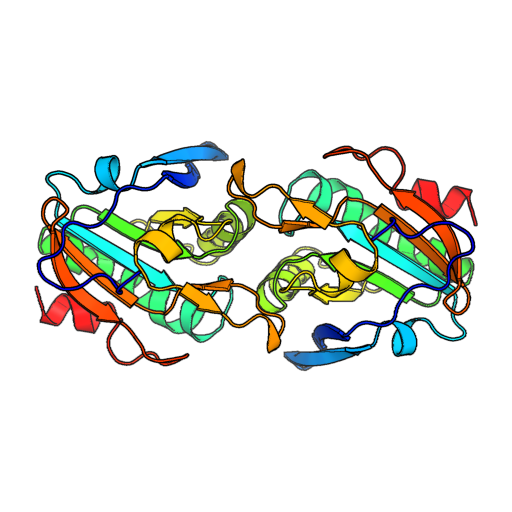1642 O O . PRO B 1 57 ? -3.955 -20.969 3.51 1 98.69 57 PRO B O 1
ATOM 1645 N N . GLY B 1 58 ? -5.406 -19.891 2.225 1 98.56 58 GLY B N 1
ATOM 1646 C CA . GLY B 1 58 ? -5.66 -21.109 1.456 1 98.56 58 GLY B CA 1
ATOM 1647 C C . GLY B 1 58 ? -4.41 -21.672 0.809 1 98.56 58 GLY B C 1
ATOM 1648 O O . GLY B 1 58 ? -4.16 -22.875 0.878 1 98.56 58 GLY B O 1
ATOM 1649 N N . PHE B 1 59 ? -3.613 -20.812 0.193 1 98.81 59 PHE B N 1
ATOM 1650 C CA . PHE B 1 59 ? -2.389 -21.25 -0.458 1 98.81 59 PHE B CA 1
ATOM 1651 C C . PHE B 1 59 ? -1.343 -21.656 0.575 1 98.81 59 PHE B C 1
ATOM 1653 O O . PHE B 1 59 ? -0.571 -22.594 0.352 1 98.81 59 PHE B O 1
ATOM 1660 N N . ILE B 1 60 ? -1.263 -21.016 1.723 1 98.69 60 ILE B N 1
ATOM 1661 C CA . ILE B 1 60 ? -0.319 -21.359 2.779 1 98.69 60 ILE B CA 1
ATOM 1662 C C . ILE B 1 60 ? -0.649 -22.734 3.336 1 98.69 60 ILE B C 1
ATOM 1664 O O . ILE B 1 60 ? 0.234 -23.594 3.473 1 98.69 60 ILE B O 1
ATOM 1668 N N . GLU B 1 61 ? -1.918 -22.938 3.572 1 98.31 61 GLU B N 1
ATOM 1669 C CA . GLU B 1 61 ? -2.369 -24.203 4.148 1 98.31 61 GLU B CA 1
ATOM 1670 C C . GLU B 1 61 ? -2.141 -25.359 3.186 1 98.31 61 GLU B C 1
ATOM 1672 O O . GLU B 1 61 ? -1.806 -26.469 3.607 1 98.31 61 GLU B O 1
ATOM 1677 N N . LYS B 1 62 ? -2.311 -25.172 1.952 1 98.31 62 LYS B N 1
ATOM 1678 C CA . LYS B 1 62 ? -2.246 -26.25 0.959 1 98.31 62 LYS B CA 1
ATOM 1679 C C . LYS B 1 62 ? -0.866 -26.312 0.314 1 98.31 62 LYS B C 1
ATOM 1681 O O . LYS B 1 62 ? -0.646 -27.109 -0.611 1 98.31 62 LYS B O 1
ATOM 1686 N N . ALA B 1 63 ? 0.04 -25.516 0.75 1 98.31 63 ALA B N 1
ATOM 1687 C CA . ALA B 1 63 ? 1.359 -25.422 0.131 1 98.3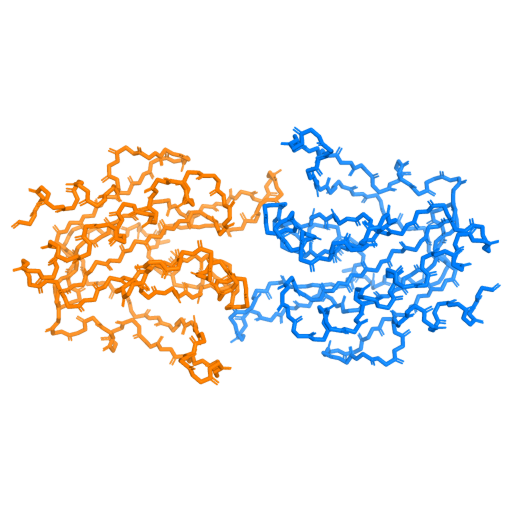1 63 ALA B CA 1
ATOM 1688 C C . ALA B 1 63 ? 2.039 -26.797 0.1 1 98.31 63 ALA B C 1
ATOM 1690 O O . ALA B 1 63 ? 2.637 -27.172 -0.909 1 98.31 63 ALA B O 1
ATOM 1691 N N . GLY B 1 64 ? 1.959 -27.531 1.244 1 97.69 64 GLY B N 1
ATOM 1692 C CA . GLY B 1 64 ? 2.547 -28.859 1.284 1 97.69 64 GLY B CA 1
ATOM 1693 C C . GLY B 1 64 ? 1.978 -29.797 0.236 1 97.69 64 GLY B C 1
ATOM 1694 O O . GLY B 1 64 ? 2.723 -30.531 -0.428 1 97.69 64 GLY B O 1
ATOM 1695 N N . GLU B 1 65 ? 0.685 -29.766 0.159 1 98.12 65 GLU B N 1
ATOM 1696 C CA . GLU B 1 65 ? 0.023 -30.594 -0.84 1 98.12 65 GLU B CA 1
ATOM 1697 C C . GLU B 1 65 ? 0.432 -30.203 -2.254 1 98.12 65 GLU B C 1
ATOM 1699 O O . GLU B 1 65 ? 0.698 -31.047 -3.098 1 98.12 65 GLU B O 1
ATOM 1704 N N . LEU B 1 66 ? 0.49 -28.938 -2.566 1 98.5 66 LEU B N 1
ATOM 1705 C CA . LEU B 1 66 ? 0.896 -28.438 -3.873 1 98.5 66 LEU B CA 1
ATOM 1706 C C . LEU B 1 66 ? 2.324 -28.859 -4.199 1 98.5 66 LEU B C 1
ATOM 1708 O O . LEU B 1 66 ? 2.607 -29.297 -5.316 1 98.5 66 LEU B O 1
ATOM 1712 N N . LYS B 1 67 ? 3.189 -28.766 -3.246 1 97.88 67 LYS B N 1
ATOM 1713 C CA . LYS B 1 67 ? 4.582 -29.156 -3.439 1 97.88 67 LYS B CA 1
ATOM 1714 C C . LYS B 1 67 ? 4.699 -30.656 -3.691 1 97.88 67 LYS B C 1
ATOM 1716 O O . LYS B 1 67 ? 5.512 -31.094 -4.508 1 97.88 67 LYS B O 1
ATOM 1721 N N . SER B 1 68 ? 3.91 -31.391 -2.959 1 97.62 68 SER B N 1
ATOM 1722 C CA . SER B 1 68 ? 3.922 -32.844 -3.143 1 97.62 68 SER B CA 1
ATOM 1723 C C . SER B 1 68 ? 3.479 -33.219 -4.551 1 97.62 68 SER B C 1
ATOM 1725 O O . SER B 1 68 ? 3.826 -34.312 -5.047 1 97.62 68 SER B O 1
ATOM 1727 N N . LYS B 1 69 ? 2.787 -32.344 -5.18 1 97.06 69 LYS B N 1
ATOM 1728 C CA . LYS B 1 69 ? 2.326 -32.562 -6.547 1 97.06 69 LYS B CA 1
ATOM 1729 C C . LYS B 1 69 ? 3.311 -31.984 -7.559 1 97.06 69 LYS B C 1
ATOM 1731 O O . LYS B 1 69 ? 3.014 -31.922 -8.758 1 97.06 69 LYS B O 1
ATOM 1736 N N . GLY B 1 70 ? 4.402 -31.469 -7.086 1 97.56 70 GLY B N 1
ATOM 1737 C CA . GLY B 1 70 ? 5.492 -31.094 -7.973 1 97.56 70 GLY B CA 1
ATOM 1738 C C . GLY B 1 70 ? 5.629 -29.594 -8.148 1 97.56 70 GLY B C 1
ATOM 1739 O O . GLY B 1 70 ? 6.461 -29.125 -8.922 1 97.56 70 GLY B O 1
ATOM 1740 N N . VAL B 1 71 ? 4.832 -28.828 -7.457 1 98.62 71 VAL B N 1
ATOM 1741 C CA . VAL B 1 71 ? 4.945 -27.375 -7.547 1 98.62 71 VAL B CA 1
ATOM 1742 C C . VAL B 1 71 ? 6.242 -26.922 -6.887 1 98.62 71 VAL B C 1
ATOM 1744 O O . VAL B 1 71 ? 6.512 -27.25 -5.73 1 98.62 71 VAL B O 1
ATOM 1747 N N . ASP B 1 72 ? 7.02 -26.094 -7.59 1 98.69 72 ASP B N 1
ATOM 1748 C CA . ASP B 1 72 ? 8.328 -25.641 -7.113 1 98.69 72 ASP B CA 1
ATOM 1749 C C . ASP B 1 72 ? 8.203 -24.344 -6.332 1 98.69 72 ASP B C 1
ATOM 1751 O O . ASP B 1 72 ? 8.898 -24.141 -5.336 1 98.69 72 ASP B O 1
ATOM 1755 N N . GLU B 1 73 ? 7.363 -23.438 -6.848 1 98.5 73 GLU B N 1
ATOM 1756 C CA . GLU B 1 73 ? 7.219 -22.109 -6.262 1 98.5 73 GLU B CA 1
ATOM 1757 C C . GLU B 1 73 ? 5.754 -21.703 -6.152 1 98.5 73 GLU B C 1
ATOM 1759 O O . GLU B 1 73 ? 4.945 -22.031 -7.023 1 98.5 73 GLU B O 1
ATOM 1764 N N . ILE B 1 74 ? 5.402 -21.078 -5.117 1 98.88 74 ILE B N 1
ATOM 1765 C CA . ILE B 1 74 ? 4.125 -20.391 -4.938 1 98.88 74 ILE B CA 1
ATOM 1766 C C . ILE B 1 74 ? 4.359 -18.906 -4.711 1 98.88 74 ILE B C 1
ATOM 1768 O O . ILE B 1 74 ? 4.949 -18.5 -3.703 1 98.88 74 ILE B O 1
ATOM 1772 N N . LEU B 1 75 ? 3.939 -18.078 -5.641 1 98.88 75 LEU B N 1
ATOM 1773 C CA . LEU B 1 75 ? 4.25 -16.656 -5.672 1 98.88 75 LEU B CA 1
ATOM 1774 C C . LEU B 1 75 ? 2.984 -15.812 -5.516 1 98.88 75 LEU B C 1
ATOM 1776 O O . LEU B 1 75 ? 2.039 -15.961 -6.293 1 98.88 75 LEU B O 1
ATOM 1780 N N . CYS B 1 76 ? 2.934 -15.008 -4.52 1 98.94 76 CYS B N 1
ATOM 1781 C CA . CYS B 1 76 ? 1.853 -14.055 -4.277 1 98.94 76 CYS B CA 1
ATOM 1782 C C . CYS B 1 76 ? 2.238 -12.656 -4.742 1 98.94 76 CYS B C 1
ATOM 1784 O O . CYS B 1 76 ? 3.256 -12.117 -4.312 1 98.94 76 CYS B O 1
ATOM 1786 N N . ILE B 1 77 ? 1.421 -12.055 -5.566 1 98.88 77 ILE B N 1
ATOM 1787 C CA . ILE B 1 77 ? 1.726 -10.734 -6.117 1 98.88 77 ILE B CA 1
ATOM 1788 C C . ILE B 1 77 ? 0.64 -9.742 -5.707 1 98.88 77 ILE B C 1
ATOM 1790 O O . ILE B 1 77 ? -0.544 -10.086 -5.676 1 98.88 77 ILE B O 1
ATOM 1794 N N . SER B 1 78 ? 0.989 -8.555 -5.41 1 98.81 78 SER B N 1
ATOM 1795 C CA . SER B 1 78 ? 0.104 -7.398 -5.273 1 98.81 78 SER B CA 1
ATOM 1796 C C . SER B 1 78 ? 0.77 -6.129 -5.793 1 98.81 78 SER B C 1
ATOM 1798 O O . SER B 1 78 ? 1.998 -6.039 -5.844 1 98.81 78 SER B O 1
ATOM 1800 N N . VAL B 1 79 ? -0.023 -5.125 -6.152 1 98.56 79 VAL B N 1
ATOM 1801 C CA . VAL B 1 79 ? 0.499 -3.838 -6.598 1 98.56 79 VAL B CA 1
ATOM 1802 C C . VAL B 1 79 ? 0.909 -3 -5.391 1 98.56 79 VAL B C 1
ATOM 1804 O O . VAL B 1 79 ? 1.302 -1.841 -5.535 1 98.56 79 VAL B O 1
ATOM 1807 N N . ASN B 1 80 ? 0.899 -3.465 -4.223 1 98.75 80 ASN B N 1
ATOM 1808 C CA . ASN B 1 80 ? 1.477 -2.805 -3.055 1 98.75 80 ASN B CA 1
ATOM 1809 C C . ASN B 1 80 ? 3.002 -2.809 -3.105 1 98.75 80 ASN B C 1
ATOM 1811 O O . ASN B 1 80 ? 3.602 -3.664 -3.76 1 98.75 80 ASN B O 1
ATOM 1815 N N . ASP B 1 81 ? 3.639 -1.875 -2.461 1 98.56 81 ASP B N 1
ATOM 1816 C CA . ASP B 1 81 ? 5.094 -1.758 -2.48 1 98.56 81 ASP B CA 1
ATOM 1817 C C . ASP B 1 81 ? 5.742 -2.803 -1.575 1 98.56 81 ASP B C 1
ATOM 1819 O O . ASP B 1 81 ? 5.051 -3.496 -0.825 1 98.56 81 ASP B O 1
ATOM 1823 N N . PRO B 1 82 ? 7.078 -2.967 -1.65 1 98.69 82 PRO B N 1
ATOM 1824 C CA . PRO B 1 82 ? 7.738 -4.066 -0.943 1 98.69 82 PRO B CA 1
ATOM 1825 C C . PRO B 1 82 ? 7.66 -3.924 0.575 1 98.69 82 PRO B C 1
ATOM 1827 O O . PRO B 1 82 ? 7.668 -4.926 1.295 1 98.69 82 PRO B O 1
ATOM 1830 N N . PHE B 1 83 ? 7.582 -2.684 1.124 1 98.69 83 PHE B N 1
ATOM 1831 C CA . PHE B 1 83 ? 7.484 -2.486 2.566 1 98.69 83 PHE B CA 1
ATOM 1832 C C . PHE B 1 83 ? 6.145 -2.982 3.092 1 98.69 83 PHE B C 1
ATOM 1834 O O . PHE B 1 83 ? 6.086 -3.676 4.109 1 98.69 83 PHE B O 1
ATOM 1841 N N . VAL B 1 84 ? 5.105 -2.648 2.326 1 98.81 84 VAL B N 1
ATOM 1842 C CA . VAL B 1 84 ? 3.768 -3.109 2.684 1 98.81 84 VAL B CA 1
ATOM 1843 C C . VAL B 1 84 ? 3.693 -4.629 2.559 1 98.81 84 VAL B C 1
ATOM 1845 O O . VAL B 1 84 ? 3.18 -5.309 3.453 1 98.81 84 VAL B O 1
ATOM 1848 N N . MET B 1 85 ? 4.199 -5.203 1.49 1 98.81 85 MET B N 1
ATOM 1849 C CA . MET B 1 85 ? 4.148 -6.645 1.285 1 98.81 85 MET B CA 1
ATOM 1850 C C . MET B 1 85 ? 4.914 -7.379 2.379 1 98.81 85 MET B C 1
ATOM 1852 O O . MET B 1 85 ? 4.492 -8.445 2.836 1 98.81 85 MET B O 1
ATOM 1856 N N . LYS B 1 86 ? 6.055 -6.84 2.789 1 98.44 86 LYS B N 1
ATOM 1857 C CA . LYS B 1 86 ? 6.816 -7.422 3.891 1 98.44 86 LYS B CA 1
ATOM 1858 C C . LYS B 1 86 ? 6.004 -7.414 5.184 1 98.44 86 LYS B C 1
ATOM 1860 O O . LYS B 1 86 ? 5.93 -8.43 5.879 1 98.44 86 LYS B O 1
ATOM 1865 N N . ALA B 1 87 ? 5.441 -6.262 5.484 1 98.56 87 ALA B N 1
ATOM 1866 C CA . ALA B 1 87 ? 4.633 -6.141 6.691 1 98.56 87 ALA B CA 1
ATOM 1867 C C . ALA B 1 87 ? 3.457 -7.113 6.664 1 98.56 87 ALA B C 1
ATOM 1869 O O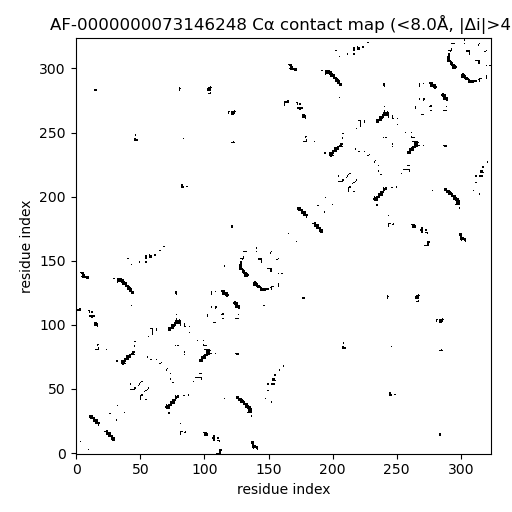 . ALA B 1 87 ? 3.131 -7.734 7.68 1 98.56 87 ALA B O 1
ATOM 1870 N N . TRP B 1 88 ? 2.828 -7.242 5.5 1 98.81 88 TRP B N 1
ATOM 1871 C CA . TRP B 1 88 ? 1.68 -8.125 5.336 1 98.81 88 TRP B CA 1
ATOM 1872 C C . TRP B 1 88 ? 2.094 -9.586 5.477 1 98.81 88 TRP B C 1
ATOM 1874 O O . TRP B 1 88 ? 1.415 -10.375 6.141 1 98.81 88 TRP B O 1
ATOM 1884 N N . ALA B 1 89 ? 3.191 -9.992 4.891 1 98.44 89 ALA B N 1
ATOM 1885 C CA . ALA B 1 89 ? 3.689 -11.367 4.984 1 98.44 89 ALA B CA 1
ATOM 1886 C C . ALA B 1 89 ? 3.891 -11.773 6.441 1 98.44 89 ALA B C 1
ATOM 1888 O O . ALA B 1 89 ? 3.629 -12.922 6.809 1 98.44 89 ALA B O 1
ATOM 1889 N N . LYS B 1 90 ? 4.281 -10.836 7.266 1 97.56 90 LYS B N 1
ATOM 1890 C CA . LYS B 1 90 ? 4.566 -11.109 8.672 1 97.56 90 LYS B CA 1
ATOM 1891 C C . LYS B 1 90 ? 3.291 -11.453 9.438 1 97.56 90 LYS B C 1
ATOM 1893 O O . LYS B 1 90 ? 3.348 -12.008 10.531 1 97.56 90 LYS B O 1
ATOM 1898 N N . THR B 1 91 ? 2.172 -11.117 8.875 1 98.12 91 THR B N 1
ATOM 1899 C CA . THR B 1 91 ? 0.911 -11.414 9.547 1 98.12 91 THR B CA 1
ATOM 1900 C C . THR B 1 91 ? 0.522 -12.875 9.352 1 98.12 91 THR B C 1
ATOM 1902 O O . THR B 1 91 ? -0.464 -13.344 9.922 1 98.12 91 THR B O 1
ATOM 1905 N N . PHE B 1 92 ? 1.234 -13.625 8.57 1 98.12 92 PHE B N 1
ATOM 1906 C CA . PHE B 1 92 ? 1.056 -15.055 8.375 1 98.12 92 PHE B CA 1
ATOM 1907 C C . PHE B 1 92 ? 2.217 -15.836 8.984 1 98.12 92 PHE B C 1
ATOM 1909 O O . PHE B 1 92 ? 3.051 -16.375 8.258 1 98.12 92 PHE B O 1
ATOM 1916 N N . PRO B 1 93 ? 2.279 -16.062 10.211 1 93.94 93 PRO B N 1
ATOM 1917 C CA . PRO B 1 93 ? 3.447 -16.656 10.859 1 93.94 93 PRO B CA 1
ATOM 1918 C C . PRO B 1 93 ? 3.672 -18.109 10.445 1 93.94 93 PRO B C 1
ATOM 1920 O O . PRO B 1 93 ? 4.789 -18.625 10.562 1 93.94 93 PRO B O 1
ATOM 1923 N N . ASP B 1 94 ? 2.67 -18.781 9.875 1 94.38 94 ASP B N 1
ATOM 1924 C CA . ASP B 1 94 ? 2.809 -20.188 9.492 1 94.38 94 ASP B CA 1
ATOM 1925 C C . ASP B 1 94 ? 3.27 -20.312 8.047 1 94.38 94 ASP B C 1
ATOM 1927 O O . ASP B 1 94 ? 3.428 -21.422 7.539 1 94.38 94 ASP B O 1
ATOM 1931 N N . ASN B 1 95 ? 3.465 -19.172 7.422 1 96.94 95 ASN B N 1
ATOM 1932 C CA . ASN B 1 95 ? 3.863 -19.219 6.02 1 96.94 95 ASN B CA 1
ATOM 1933 C C . ASN B 1 95 ? 5.305 -19.703 5.863 1 96.94 95 ASN B C 1
ATOM 1935 O O . ASN B 1 95 ? 6.223 -19.125 6.449 1 96.94 95 ASN B O 1
ATOM 1939 N N . LYS B 1 96 ? 5.531 -20.734 5.055 1 94.62 96 LYS B N 1
ATOM 1940 C CA . LYS B 1 96 ? 6.871 -21.25 4.82 1 94.62 96 LYS B CA 1
ATOM 1941 C C . LYS B 1 96 ? 7.199 -21.281 3.328 1 94.62 96 LYS B C 1
ATOM 1943 O O . LYS B 1 96 ? 8.367 -21.297 2.943 1 94.62 96 LYS B O 1
ATOM 1948 N N . HIS B 1 97 ? 6.102 -21.219 2.574 1 97.12 97 HIS B N 1
ATOM 1949 C CA . HIS B 1 97 ? 6.367 -21.609 1.196 1 97.12 97 HIS B CA 1
ATOM 1950 C C . HIS B 1 97 ? 5.879 -20.547 0.215 1 97.12 97 HIS B C 1
ATOM 1952 O O . HIS B 1 97 ? 6.227 -20.594 -0.968 1 97.12 97 HIS B O 1
ATOM 1958 N N . VAL B 1 98 ? 5.102 -19.594 0.64 1 98.5 98 VAL B N 1
ATOM 1959 C CA . VAL B 1 98 ? 4.566 -18.594 -0.268 1 98.5 98 VAL B CA 1
ATOM 1960 C C . VAL B 1 98 ? 5.48 -17.375 -0.278 1 98.5 98 VAL B C 1
ATOM 1962 O O . VAL B 1 98 ? 5.773 -16.797 0.774 1 98.5 98 VAL B O 1
ATOM 1965 N N . LYS B 1 99 ? 5.988 -17.047 -1.406 1 98.31 99 LYS B N 1
ATOM 1966 C CA . LYS B 1 99 ? 6.809 -15.852 -1.562 1 98.31 99 LYS B CA 1
ATOM 1967 C C . LYS B 1 99 ? 5.949 -14.641 -1.913 1 98.31 99 LYS B C 1
ATOM 1969 O O . LYS B 1 99 ? 5.168 -14.68 -2.869 1 98.31 99 LYS B O 1
ATOM 1974 N N . PHE B 1 100 ? 6.094 -13.578 -1.157 1 98.81 100 PHE B N 1
ATOM 1975 C CA . PHE B 1 100 ? 5.344 -12.352 -1.398 1 98.81 100 PHE B CA 1
ATOM 1976 C C . PHE B 1 100 ? 6.148 -11.383 -2.26 1 98.81 100 PHE B C 1
ATOM 1978 O O . PHE B 1 100 ? 7.219 -10.93 -1.853 1 98.81 100 PHE B O 1
ATOM 1985 N N . LEU B 1 101 ? 5.66 -11.031 -3.428 1 98.88 101 LEU B N 1
ATOM 1986 C CA . LEU B 1 101 ? 6.344 -10.188 -4.402 1 98.88 101 LEU B CA 1
ATOM 1987 C C . LEU B 1 101 ? 5.57 -8.898 -4.645 1 98.88 101 LEU B C 1
ATOM 1989 O O . LEU B 1 101 ? 4.348 -8.922 -4.809 1 98.88 101 LEU B O 1
ATOM 1993 N N . ALA B 1 102 ? 6.289 -7.832 -4.668 1 98.94 102 ALA B N 1
ATOM 1994 C CA . ALA B 1 102 ? 5.695 -6.504 -4.805 1 98.94 102 ALA B CA 1
ATOM 1995 C C . ALA B 1 102 ? 5.773 -6.016 -6.246 1 98.94 102 ALA B C 1
ATOM 1997 O O . ALA B 1 102 ? 6.848 -6.023 -6.855 1 98.94 102 ALA B O 1
ATOM 1998 N N . ASP B 1 103 ? 4.68 -5.609 -6.758 1 98.81 103 ASP B N 1
ATOM 1999 C CA . ASP B 1 103 ? 4.566 -4.953 -8.055 1 98.81 103 ASP B CA 1
ATOM 2000 C C . ASP B 1 103 ? 4.094 -3.508 -7.902 1 98.81 103 ASP B C 1
ATOM 2002 O O . ASP B 1 103 ? 3.102 -3.105 -8.516 1 98.81 103 ASP B O 1
ATOM 2006 N N . GLY B 1 104 ? 4.828 -2.734 -7.164 1 98.38 104 GLY B N 1
ATOM 2007 C CA . GLY B 1 104 ? 4.395 -1.445 -6.648 1 98.38 104 GLY B CA 1
ATOM 2008 C C . GLY B 1 104 ? 4.008 -0.466 -7.742 1 98.38 104 GLY B C 1
ATOM 2009 O O . GLY B 1 104 ? 3.25 0.476 -7.5 1 98.38 104 GLY B O 1
ATOM 2010 N N . SER B 1 105 ? 4.484 -0.673 -8.961 1 98.25 105 SER B N 1
ATOM 2011 C CA . SER B 1 105 ? 4.16 0.23 -10.062 1 98.25 105 SER B CA 1
ATOM 2012 C C . SER B 1 105 ? 3.164 -0.406 -11.023 1 98.25 105 SER B C 1
ATOM 2014 O O . SER B 1 105 ? 2.916 0.124 -12.109 1 98.25 105 SER B O 1
ATOM 2016 N N . ALA B 1 106 ? 2.705 -1.575 -10.711 1 98.25 10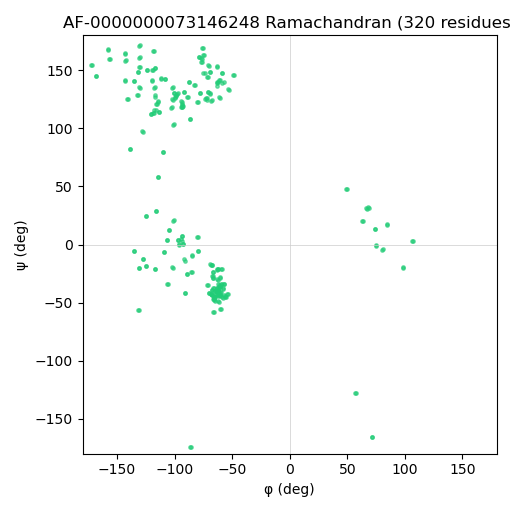6 ALA B N 1
ATOM 2017 C CA . ALA B 1 106 ? 1.713 -2.326 -11.477 1 98.25 106 ALA B CA 1
ATOM 2018 C C . ALA B 1 106 ? 2.242 -2.684 -12.859 1 98.25 106 ALA B C 1
ATOM 2020 O O . ALA B 1 106 ? 1.464 -2.896 -13.797 1 98.25 106 ALA B O 1
ATOM 2021 N N . THR B 1 107 ? 3.553 -2.662 -13.039 1 98.25 107 THR B N 1
ATOM 2022 C CA . THR B 1 107 ? 4.145 -2.92 -14.344 1 98.25 107 THR B CA 1
ATOM 2023 C C . THR B 1 107 ? 3.875 -4.355 -14.789 1 98.25 107 THR B C 1
ATOM 2025 O O . THR B 1 107 ? 3.426 -4.586 -15.914 1 98.25 107 THR B O 1
ATOM 2028 N N . TYR B 1 108 ? 4.125 -5.324 -13.914 1 98.69 108 TYR B N 1
ATOM 2029 C CA . TYR B 1 108 ? 3.92 -6.723 -14.281 1 98.69 108 TYR B CA 1
ATOM 2030 C C . TYR B 1 108 ? 2.438 -7.039 -14.43 1 98.69 108 TYR B C 1
ATOM 2032 O O . TYR B 1 108 ? 2.041 -7.777 -15.336 1 98.69 108 TYR B O 1
ATOM 2040 N N . THR B 1 109 ? 1.65 -6.484 -13.484 1 98.56 109 THR B N 1
ATOM 2041 C CA . THR B 1 109 ? 0.202 -6.648 -13.547 1 98.56 109 THR B CA 1
ATOM 2042 C C . THR B 1 109 ? -0.333 -6.195 -14.898 1 98.56 109 THR B C 1
ATOM 2044 O O . THR B 1 109 ? -1.169 -6.871 -15.5 1 98.56 109 THR B O 1
ATOM 2047 N N . ARG B 1 110 ? 0.15 -5.094 -15.398 1 98.31 110 ARG B N 1
ATOM 2048 C CA . ARG B 1 110 ? -0.25 -4.598 -16.703 1 98.31 110 ARG B CA 1
ATOM 2049 C C . ARG B 1 110 ? 0.25 -5.516 -17.812 1 98.31 110 ARG B C 1
ATOM 2051 O O . ARG B 1 110 ? -0.451 -5.742 -18.812 1 98.31 110 ARG B O 1
ATOM 2058 N N . ALA B 1 111 ? 1.496 -6.047 -17.672 1 98.44 111 ALA B N 1
ATOM 2059 C CA . ALA B 1 111 ? 2.051 -6.969 -18.656 1 98.44 111 ALA B CA 1
ATOM 2060 C C . ALA B 1 111 ? 1.195 -8.227 -18.766 1 98.44 111 ALA B C 1
ATOM 2062 O O . ALA B 1 111 ? 1.128 -8.844 -19.844 1 98.44 111 ALA B O 1
ATOM 2063 N N . LEU B 1 112 ? 0.525 -8.578 -17.688 1 98.5 112 LEU B N 1
ATOM 2064 C CA . LEU B 1 112 ? -0.355 -9.742 -17.672 1 98.5 112 LEU B CA 1
ATOM 2065 C C . LEU B 1 112 ? -1.738 -9.383 -18.203 1 98.5 112 LEU B C 1
ATOM 2067 O O . LEU B 1 112 ? -2.57 -10.266 -18.438 1 98.5 112 LEU B O 1
ATOM 2071 N N . GLY B 1 113 ? -2.021 -8.133 -18.391 1 98.12 113 GLY B N 1
ATOM 2072 C CA . GLY B 1 113 ? -3.342 -7.676 -18.797 1 98.12 113 GLY B CA 1
ATOM 2073 C C . GLY B 1 113 ? -4.391 -7.852 -17.703 1 98.12 113 GLY B C 1
ATOM 2074 O O . GLY B 1 113 ? -5.559 -8.102 -18 1 98.12 113 GLY B O 1
ATOM 2075 N N . LEU B 1 114 ? -4.004 -7.758 -16.469 1 98 114 LEU B N 1
ATOM 2076 C CA . LEU B 1 114 ? -4.91 -8.102 -15.383 1 98 114 LEU B CA 1
ATOM 2077 C C . LEU B 1 114 ? -5.043 -6.945 -14.398 1 98 114 LEU B C 1
ATOM 2079 O O . LEU B 1 114 ? -5.309 -7.16 -13.211 1 98 114 LEU B O 1
ATOM 2083 N N . GLU B 1 115 ? -4.797 -5.73 -14.852 1 97.31 115 GLU B N 1
ATOM 2084 C CA . GLU B 1 115 ? -4.977 -4.562 -13.992 1 97.31 115 GLU B CA 1
ATOM 2085 C C . GLU B 1 115 ? -6.453 -4.285 -13.742 1 97.31 115 GLU B C 1
ATOM 2087 O O . GLU B 1 115 ? -7.301 -4.574 -14.594 1 97.31 115 GLU B O 1
ATOM 2092 N N . LEU B 1 116 ? -6.766 -3.854 -12.625 1 96.75 116 LEU B N 1
ATOM 2093 C CA . LEU B 1 116 ? -8.062 -3.369 -12.172 1 96.75 116 LEU B CA 1
ATOM 2094 C C . LEU B 1 116 ? -7.973 -1.921 -11.703 1 96.75 116 LEU B C 1
ATOM 2096 O O . LEU B 1 116 ? -7.32 -1.629 -10.703 1 96.75 116 LEU B O 1
ATOM 2100 N N . ASP B 1 117 ? -8.617 -1.03 -12.477 1 96.81 117 ASP B N 1
ATOM 2101 C CA . ASP B 1 117 ? -8.562 0.382 -12.109 1 96.81 117 ASP B CA 1
ATOM 2102 C C . ASP B 1 117 ? -9.672 0.735 -11.117 1 96.81 117 ASP B C 1
ATOM 2104 O O . ASP B 1 117 ? -10.844 0.803 -11.484 1 96.81 117 ASP B O 1
ATOM 2108 N N . LEU B 1 118 ? -9.312 0.973 -9.891 1 96.81 118 LEU B N 1
ATOM 2109 C CA . LEU B 1 118 ? -10.25 1.354 -8.836 1 96.81 118 LEU B CA 1
ATOM 2110 C C . LEU B 1 118 ? -9.945 2.758 -8.32 1 96.81 118 LEU B C 1
ATOM 2112 O O . LEU B 1 118 ? -10.172 3.057 -7.148 1 96.81 118 LEU B O 1
ATOM 2116 N N . SER B 1 119 ? -9.391 3.607 -9.133 1 96.56 119 SER B N 1
ATOM 2117 C CA . SER B 1 119 ? -9.016 4.965 -8.766 1 96.56 119 SER B CA 1
ATOM 2118 C C . SER B 1 119 ? -10.227 5.785 -8.336 1 96.56 119 SER B C 1
ATOM 2120 O O . SER B 1 119 ? -10.133 6.605 -7.422 1 96.56 119 SER B O 1
ATOM 2122 N N . GLU B 1 120 ? -11.383 5.559 -8.945 1 95.06 120 GLU B N 1
ATOM 2123 C CA . GLU B 1 120 ? -12.594 6.301 -8.609 1 95.06 120 GLU B CA 1
ATOM 2124 C C . GLU B 1 120 ? -13.062 5.984 -7.191 1 95.06 120 GLU B C 1
ATOM 2126 O O . GLU B 1 120 ? -13.742 6.797 -6.562 1 95.06 120 GLU B O 1
ATOM 2131 N N . LYS B 1 121 ? -12.656 4.805 -6.68 1 94.69 121 LYS B N 1
ATOM 2132 C CA . LYS B 1 121 ? -13.031 4.387 -5.332 1 94.69 121 LYS B CA 1
ATOM 2133 C C . LYS B 1 121 ? -11.93 4.715 -4.328 1 94.69 121 LYS B C 1
ATOM 2135 O O . LYS B 1 121 ? -11.992 4.305 -3.17 1 94.69 121 LYS B O 1
ATOM 2140 N N . GLY B 1 122 ? -10.797 5.332 -4.824 1 95.81 122 GLY B N 1
ATOM 2141 C CA . GLY B 1 122 ? -9.711 5.723 -3.936 1 95.81 122 GLY B CA 1
ATOM 2142 C C . GLY B 1 122 ? -8.742 4.59 -3.645 1 95.81 122 GLY B C 1
ATOM 2143 O O . GLY B 1 122 ? -7.961 4.668 -2.697 1 95.81 122 GLY B O 1
ATOM 2144 N N . LEU B 1 123 ? -8.758 3.527 -4.461 1 97.12 123 LEU B N 1
ATOM 2145 C CA . LEU B 1 123 ? -7.93 2.355 -4.191 1 97.12 123 LEU B CA 1
ATOM 2146 C C . LEU B 1 123 ? -6.797 2.244 -5.203 1 97.12 123 LEU B C 1
ATOM 2148 O O . LEU B 1 123 ? -5.914 1.393 -5.066 1 97.12 123 LEU B O 1
ATOM 2152 N N . GLY B 1 124 ? -6.809 3.135 -6.25 1 96.88 124 GLY B N 1
ATOM 2153 C CA . GLY B 1 124 ? -5.762 3.125 -7.254 1 96.88 124 GLY B CA 1
ATOM 2154 C C . GLY B 1 124 ? -5.836 1.927 -8.18 1 96.88 124 GLY B C 1
ATOM 2155 O O . GLY B 1 124 ? -6.895 1.312 -8.328 1 96.88 124 GLY B O 1
ATOM 2156 N N . ILE B 1 125 ? -4.707 1.748 -8.914 1 97.44 125 ILE B N 1
ATOM 2157 C CA . ILE B 1 125 ? -4.586 0.579 -9.773 1 97.44 125 ILE B CA 1
ATOM 2158 C C . ILE B 1 125 ? -4.25 -0.652 -8.938 1 97.44 125 ILE B C 1
ATOM 2160 O O . ILE B 1 125 ? -3.355 -0.607 -8.086 1 97.44 125 ILE B O 1
ATOM 2164 N N . ARG B 1 126 ? -5.012 -1.675 -9.172 1 98.12 126 ARG B N 1
ATOM 2165 C CA . ARG B 1 126 ? -4.82 -2.941 -8.469 1 98.12 126 ARG B CA 1
ATOM 2166 C C . ARG B 1 126 ? -4.781 -4.109 -9.453 1 98.12 126 ARG B C 1
ATOM 2168 O O . ARG B 1 126 ? -4.906 -3.912 -10.664 1 98.12 126 ARG B O 1
ATOM 2175 N N . SER B 1 127 ? -4.438 -5.25 -8.961 1 98.19 127 SER B N 1
ATOM 2176 C CA . SER B 1 127 ? -4.566 -6.48 -9.734 1 98.19 127 SER B CA 1
ATOM 2177 C C . SER B 1 127 ? -5.957 -7.09 -9.578 1 98.19 127 SER B C 1
ATOM 2179 O O . SER B 1 127 ? -6.508 -7.117 -8.477 1 98.19 127 SER B O 1
ATOM 2181 N N . ARG B 1 128 ? -6.469 -7.598 -10.695 1 97.88 128 ARG B N 1
ATOM 2182 C CA . ARG B 1 128 ? -7.543 -8.57 -10.531 1 97.88 128 ARG B CA 1
ATOM 2183 C C . ARG B 1 128 ? -7.078 -9.766 -9.703 1 97.88 128 ARG B C 1
ATOM 2185 O O . ARG B 1 128 ? -5.895 -10.109 -9.719 1 97.88 128 ARG B O 1
ATOM 2192 N N . ARG B 1 129 ? -8.062 -10.273 -8.977 1 98.5 129 ARG B N 1
ATOM 2193 C CA . ARG B 1 129 ? -7.746 -11.523 -8.281 1 98.5 129 ARG B CA 1
ATOM 2194 C C . ARG B 1 129 ? -7.621 -12.68 -9.266 1 98.5 129 ARG B C 1
ATOM 2196 O O . ARG B 1 129 ? -8.477 -12.852 -10.141 1 98.5 129 ARG B O 1
ATOM 2203 N N . PHE B 1 130 ? -6.531 -13.438 -9.117 1 98.69 130 PHE B N 1
ATOM 2204 C CA . PHE B 1 130 ? -6.383 -14.586 -10.008 1 98.69 130 PHE B CA 1
ATOM 2205 C C . PHE B 1 130 ? -5.438 -15.617 -9.398 1 98.69 130 PHE B C 1
ATOM 2207 O O . PHE B 1 130 ? -4.777 -15.352 -8.398 1 98.69 130 PHE B O 1
ATOM 2214 N N . ALA B 1 131 ? -5.391 -16.797 -9.969 1 98.81 131 ALA B N 1
ATOM 2215 C CA . ALA B 1 131 ? -4.402 -17.844 -9.742 1 98.81 131 ALA B CA 1
ATOM 2216 C C . ALA B 1 131 ? -4.055 -18.547 -11.047 1 98.81 131 ALA B C 1
ATOM 2218 O O . ALA B 1 131 ? -4.945 -19 -11.773 1 98.81 131 ALA B O 1
ATOM 2219 N N . LEU B 1 132 ? -2.812 -18.578 -11.359 1 98.81 132 LEU B N 1
ATOM 2220 C CA . LEU B 1 132 ? -2.297 -19.297 -12.523 1 98.81 132 LEU B CA 1
ATOM 2221 C C . LEU B 1 132 ? -1.453 -20.5 -12.094 1 98.81 132 LEU B C 1
ATOM 2223 O O . LEU B 1 132 ? -0.726 -20.422 -11.102 1 98.81 132 LEU B O 1
ATOM 2227 N N . PHE B 1 133 ? -1.589 -21.578 -12.859 1 98.81 133 PHE B N 1
ATOM 2228 C CA . PHE B 1 133 ? -0.582 -22.625 -12.867 1 98.81 133 PHE B CA 1
ATOM 2229 C C . PHE B 1 133 ? 0.294 -22.531 -14.109 1 98.81 133 PHE B C 1
ATOM 2231 O O . PHE B 1 133 ? -0.21 -22.578 -15.234 1 98.81 133 PHE B O 1
ATOM 2238 N N . VAL B 1 134 ? 1.577 -22.312 -13.914 1 98.81 134 VAL B N 1
ATOM 2239 C CA . VAL B 1 134 ? 2.533 -22.078 -14.992 1 98.81 134 VAL B CA 1
ATOM 2240 C C . VAL B 1 134 ? 3.582 -23.188 -15.008 1 98.81 134 VAL B C 1
ATOM 2242 O O . VAL B 1 134 ? 4.148 -23.531 -13.961 1 98.81 134 VAL B O 1
ATOM 2245 N N . GLU B 1 135 ? 3.807 -23.797 -16.109 1 98.62 135 GLU B N 1
ATOM 2246 C CA . GLU B 1 135 ? 4.867 -24.781 -16.297 1 98.62 135 GLU B CA 1
ATOM 2247 C C . GLU B 1 135 ? 5.863 -24.312 -17.359 1 98.62 135 GLU B C 1
ATOM 2249 O O . GLU B 1 135 ? 5.508 -24.156 -18.531 1 98.62 135 GLU B O 1
ATOM 2254 N N . ASP B 1 136 ? 7.125 -24.078 -16.938 1 98.62 136 ASP B N 1
ATOM 2255 C CA . ASP B 1 136 ? 8.164 -23.609 -17.844 1 98.62 136 ASP B CA 1
ATOM 2256 C C . ASP B 1 136 ? 7.688 -22.406 -18.656 1 98.62 136 ASP B C 1
ATOM 2258 O O . ASP B 1 136 ? 7.715 -22.422 -19.875 1 98.62 136 ASP B O 1
ATOM 2262 N N . LEU B 1 137 ? 7.102 -21.453 -17.938 1 98.75 137 LEU B N 1
ATOM 2263 C CA . LEU B 1 137 ? 6.699 -20.125 -18.422 1 98.75 137 LEU B CA 1
ATOM 2264 C C . LEU B 1 137 ? 5.375 -20.203 -19.172 1 98.75 137 LEU B C 1
ATOM 2266 O O . LEU B 1 137 ? 4.789 -19.172 -19.516 1 98.75 137 LEU B O 1
ATOM 2270 N N . LYS B 1 138 ? 4.84 -21.391 -19.359 1 98.81 138 LYS B N 1
ATOM 2271 C CA . LYS B 1 138 ? 3.592 -21.531 -20.094 1 98.81 138 LYS B CA 1
ATOM 2272 C C . LYS B 1 138 ? 2.404 -21.703 -19.156 1 98.81 138 LYS B C 1
ATOM 2274 O O . LYS B 1 138 ? 2.451 -22.5 -18.219 1 98.81 138 LYS B O 1
ATOM 2279 N N . VAL B 1 139 ? 1.399 -20.922 -19.391 1 98.81 139 VAL B N 1
ATOM 2280 C CA . VAL B 1 139 ? 0.203 -20.969 -18.562 1 98.81 139 VAL B CA 1
ATOM 2281 C C . VAL B 1 139 ? -0.581 -22.25 -18.859 1 98.81 139 VAL B C 1
ATOM 2283 O O . VAL B 1 139 ? -0.962 -22.5 -20.016 1 98.81 139 VAL B O 1
ATOM 2286 N N . LYS B 1 140 ? -0.843 -23.031 -17.844 1 98.62 140 LYS B N 1
ATOM 2287 C CA . LYS B 1 140 ? -1.624 -24.266 -17.969 1 98.62 140 LYS B CA 1
ATOM 2288 C C . LYS B 1 140 ? -3.023 -24.094 -17.391 1 98.62 140 LYS B C 1
ATOM 2290 O O . LYS B 1 140 ? -3.971 -24.75 -17.828 1 98.62 140 LYS B O 1
ATOM 2295 N N . VAL B 1 141 ? -3.178 -23.344 -16.391 1 98.56 141 VAL B N 1
ATOM 2296 C CA . VAL B 1 141 ? -4.438 -22.969 -15.742 1 98.56 141 VAL B CA 1
ATOM 2297 C C . VAL B 1 141 ? -4.48 -21.469 -15.508 1 98.56 141 VAL B C 1
ATOM 2299 O O . VAL B 1 141 ? -3.502 -20.875 -15.055 1 98.56 141 VAL B O 1
ATOM 2302 N N . ALA B 1 142 ? -5.52 -20.875 -15.922 1 98.38 142 ALA B N 1
ATOM 2303 C CA . ALA B 1 142 ? -5.719 -19.438 -15.695 1 98.38 142 ALA B CA 1
ATOM 2304 C C . ALA B 1 142 ? -7.086 -19.172 -15.07 1 98.38 142 ALA B C 1
ATOM 2306 O O . ALA B 1 142 ? -8.102 -19.141 -15.773 1 98.38 142 ALA B O 1
ATOM 2307 N N . ASN B 1 143 ? -7.121 -19.016 -13.75 1 98.25 143 ASN B N 1
ATOM 2308 C CA . ASN B 1 143 ? -8.328 -18.672 -13.008 1 98.25 143 ASN B CA 1
ATOM 2309 C C . ASN B 1 143 ? -8.352 -17.203 -12.633 1 98.25 143 ASN B C 1
ATOM 2311 O O . ASN B 1 143 ? -7.707 -16.797 -11.656 1 98.25 143 ASN B O 1
ATOM 2315 N N . VAL B 1 144 ? -9.125 -16.422 -13.359 1 97.81 144 VAL B N 1
ATOM 2316 C CA . VAL B 1 144 ? -9.188 -14.977 -13.164 1 97.81 144 VAL B CA 1
ATOM 2317 C C . VAL B 1 144 ? -10.586 -14.586 -12.672 1 97.81 144 VAL B C 1
ATOM 2319 O O . VAL B 1 144 ? -11.586 -14.945 -13.281 1 97.81 144 VAL B O 1
ATOM 2322 N N . GLU B 1 145 ? -10.602 -13.945 -11.562 1 97.88 145 GLU B N 1
ATOM 2323 C CA . GLU B 1 145 ? -11.867 -13.531 -10.977 1 97.88 145 GLU B CA 1
ATOM 2324 C C . GLU B 1 145 ? -12.43 -12.312 -11.695 1 97.88 145 GLU B C 1
ATOM 2326 O O . GLU B 1 145 ? -11.688 -11.531 -12.281 1 97.88 145 GLU B O 1
ATOM 2331 N N . SER B 1 146 ? -13.727 -12.211 -11.539 1 91.75 146 SER B N 1
ATOM 2332 C CA . SER B 1 146 ? -14.398 -10.992 -11.977 1 91.75 146 SER B CA 1
ATOM 2333 C C . SER B 1 146 ? -14.602 -10.031 -10.805 1 91.75 146 SER B C 1
ATOM 2335 O O . SER B 1 146 ? -15.094 -10.43 -9.75 1 91.75 146 SER B O 1
ATOM 2337 N N . GLY B 1 147 ? -14.195 -8.758 -11.047 1 82.25 147 GLY B N 1
ATOM 2338 C CA . GLY B 1 147 ? -14.391 -7.77 -10 1 82.25 147 GLY B CA 1
ATOM 2339 C C . GLY B 1 147 ? -13.727 -8.156 -8.688 1 82.25 147 GLY B C 1
ATOM 2340 O O . GLY B 1 147 ? -12.531 -8.469 -8.664 1 82.25 147 GLY B O 1
ATOM 2341 N N . GLY B 1 148 ? -14.43 -8.141 -7.617 1 84.12 148 GLY B N 1
ATOM 2342 C CA . GLY B 1 148 ? -13.945 -8.445 -6.281 1 84.12 148 GLY B CA 1
ATOM 2343 C C . GLY B 1 148 ? -14.305 -9.852 -5.82 1 84.12 148 GLY B C 1
ATOM 2344 O O . GLY B 1 148 ? -14.211 -10.156 -4.633 1 84.12 148 GLY B O 1
ATOM 2345 N N . GLU B 1 149 ? -14.609 -10.742 -6.773 1 92.38 149 GLU B N 1
ATOM 2346 C CA . GLU B 1 149 ? -15.07 -12.078 -6.422 1 92.38 149 GLU B CA 1
ATOM 2347 C C . GLU B 1 149 ? -13.906 -12.977 -6.008 1 92.38 149 GLU B C 1
ATOM 2349 O O . GLU B 1 149 ? -12.742 -12.633 -6.227 1 92.38 149 GLU B O 1
ATOM 2354 N N . PHE B 1 150 ? -14.227 -14.031 -5.344 1 97.44 150 PHE B N 1
ATOM 2355 C CA . PHE B 1 150 ? -13.367 -15.141 -4.945 1 97.44 150 PHE B CA 1
ATOM 2356 C C . PHE B 1 150 ? -14.086 -16.469 -5.121 1 97.44 150 PHE B C 1
ATOM 2358 O O . PHE B 1 150 ? -14.594 -17.031 -4.156 1 97.44 150 PHE B O 1
ATOM 2365 N N . THR B 1 151 ? -14.023 -16.891 -6.406 1 97.25 151 THR B N 1
ATOM 2366 C CA . THR B 1 151 ? -14.859 -18.047 -6.707 1 97.25 151 THR B CA 1
ATOM 2367 C C . THR B 1 151 ? -14.07 -19.109 -7.449 1 97.25 151 THR B C 1
ATOM 2369 O O . THR B 1 151 ? -14.414 -20.297 -7.406 1 97.25 151 THR B O 1
ATOM 2372 N N . VAL B 1 152 ? -12.969 -18.734 -8.055 1 97.69 152 VAL B N 1
ATOM 2373 C CA . VAL B 1 152 ? -12.312 -19.719 -8.914 1 97.69 152 VAL B CA 1
ATOM 2374 C C . VAL B 1 152 ? -10.805 -19.719 -8.656 1 97.69 152 VAL B C 1
ATOM 2376 O O . VAL B 1 152 ? -10.07 -20.531 -9.203 1 97.69 152 VAL B O 1
ATOM 2379 N N . SER B 1 153 ? -10.289 -18.812 -7.84 1 98.38 153 SER B N 1
ATOM 2380 C CA . SER B 1 153 ? -8.852 -18.562 -7.773 1 98.38 153 SER B CA 1
ATOM 2381 C C . SER B 1 153 ? -8.242 -19.172 -6.508 1 98.38 153 SER B C 1
ATOM 2383 O O . SER B 1 153 ? -7.094 -18.891 -6.168 1 98.38 153 SER B O 1
ATOM 2385 N N . SER B 1 154 ? -8.984 -20.031 -5.793 1 98.5 154 SER B N 1
ATOM 2386 C CA . SER B 1 154 ? -8.5 -20.594 -4.539 1 98.5 154 SER B CA 1
ATOM 2387 C C . SER B 1 154 ? -7.445 -21.672 -4.789 1 98.5 154 SER B C 1
ATOM 2389 O O . SER B 1 154 ? -7.297 -22.156 -5.914 1 98.5 154 SER B O 1
ATOM 2391 N N . ALA B 1 155 ? -6.68 -22 -3.713 1 98.44 155 ALA B N 1
ATOM 2392 C CA . ALA B 1 155 ? -5.738 -23.109 -3.777 1 98.44 155 ALA B CA 1
ATOM 2393 C C . ALA B 1 155 ? -6.453 -24.422 -4.133 1 98.44 155 ALA B C 1
ATOM 2395 O O . ALA B 1 155 ? -5.922 -25.234 -4.887 1 98.44 155 ALA B O 1
ATOM 2396 N N . GLU B 1 156 ? -7.645 -24.594 -3.598 1 98 156 GLU B N 1
ATOM 2397 C CA . GLU B 1 156 ? -8.438 -25.781 -3.904 1 98 156 GLU B CA 1
ATOM 2398 C C . GLU B 1 156 ? -8.75 -25.859 -5.395 1 98 156 GLU B C 1
ATOM 2400 O O . GLU B 1 156 ? -8.711 -26.953 -5.984 1 98 156 GLU B O 1
ATOM 2405 N N . ASP B 1 157 ? -9.102 -24.734 -5.949 1 98 157 ASP B N 1
ATOM 2406 C CA . ASP B 1 157 ? -9.414 -24.703 -7.375 1 98 157 ASP B CA 1
ATOM 2407 C C . ASP B 1 157 ? -8.211 -25.125 -8.211 1 98 157 ASP B C 1
ATOM 2409 O O . ASP B 1 157 ? -8.359 -25.859 -9.195 1 98 157 ASP B O 1
ATOM 2413 N N . ILE B 1 158 ? -7.008 -24.625 -7.871 1 97.69 158 ILE B N 1
ATOM 2414 C CA . ILE B 1 158 ? -5.789 -24.984 -8.594 1 97.69 158 ILE B CA 1
ATOM 2415 C C . ILE B 1 158 ? -5.5 -26.469 -8.414 1 97.69 158 ILE B C 1
ATOM 2417 O O . ILE B 1 158 ? -5.141 -27.156 -9.375 1 97.69 158 ILE B O 1
ATOM 2421 N N . LEU B 1 159 ? -5.656 -26.984 -7.176 1 97.5 159 LEU B N 1
ATOM 2422 C CA . LEU B 1 159 ? -5.371 -28.391 -6.859 1 97.5 159 LEU B CA 1
ATOM 2423 C C . LEU B 1 159 ? -6.234 -29.328 -7.699 1 97.5 159 LEU B C 1
ATOM 2425 O O . LEU B 1 159 ? -5.773 -30.375 -8.133 1 97.5 159 LEU B O 1
ATOM 2429 N N . LYS B 1 160 ? -7.434 -28.875 -7.977 1 95.44 160 LYS B N 1
ATOM 2430 C CA . LYS B 1 160 ? -8.344 -29.688 -8.781 1 95.44 160 LYS B CA 1
ATOM 2431 C C . LYS B 1 160 ? -7.84 -29.828 -10.211 1 95.44 160 LYS B C 1
ATOM 2433 O O . LYS B 1 160 ? -8.141 -30.812 -10.883 1 95.44 160 LYS B O 1
ATOM 2438 N N . ALA B 1 161 ? -7.113 -28.859 -10.578 1 91.62 161 ALA B N 1
ATOM 2439 C CA . ALA B 1 161 ? -6.664 -28.828 -11.969 1 91.62 161 ALA B CA 1
ATOM 2440 C C . ALA B 1 161 ? -5.32 -29.531 -12.125 1 91.62 161 ALA B C 1
ATOM 2442 O O . ALA B 1 161 ? -4.852 -29.734 -13.25 1 91.62 161 ALA B O 1
ATOM 2443 N N . LEU B 1 162 ? -4.613 -29.812 -11.078 1 92.12 162 LEU B N 1
ATOM 2444 C CA . LEU B 1 162 ? -3.316 -30.484 -11.109 1 92.12 162 LEU B CA 1
ATOM 2445 C C . LEU B 1 162 ? -3.492 -32 -11.109 1 92.12 162 LEU B C 1
ATOM 2447 O O . LEU B 1 162 ? -2.756 -32.719 -11.797 1 92.12 162 LEU B O 1
#

Foldseek 3Di:
DDAADFFDQQDKDWWWAQDPVRDIDIDIPLVVAAQAKEKEWEDQDFPDDCVLPFAVVLCQVCVVVCVVVGHDAYEYEKLPHHVRQHVRVVVCVSHDGYHYIHNVVCVSLVSNVFWDAPVVVVSGIIGFTWMFTDHNRGTRDTGTDDDNDDDQHHPVNVVVVD/DDAADAFDQQDKDKWWAQDPVRDIDIDIPLVVAAQAKEKEWEDQDFPDDCCLPFAVVLCQVCVVVVVVVGHDAYEYEKLPHHVRQHVRVVVCVSHDGYHYIHNVVCVSLVSNVFWDAPVVVVSGIIGFTWMFTDHNSGTRDTGTDDDNDDDQHHPVNVSVVD

Secondary structure (DSSP, 8-state):
-PPP-TTPBPPP-EEEEE-TTS-EEEEEHHHHHTTSEEEEEE-S-TT-HHIIIIIHHHHHHTHHHHHHTT--EEEEEESS-HHHHHHHHTT-TT-SSEEEEE-TT-HHHHHTT-EEEEGGGT-EEEEPPEEEEEETTEEEEEEE--TT--SS-SHHHHHHH-/-PPP-TTPBPPP-EEEEE-TTS-EEEEEHHHHHTTSEEEEEE-S-TT-HHIIIIIHHHHHHTHHHHHHTT--EEEEEESS-HHHHHHHHTT-TT-SSEEEEE-TT-HHHHHTT-EEEEGGGT-EEEEPPEEEEEETTEEEEEEE--TT--SS-SHHHHHHH-

Solvent-accessible surface area (backbone atoms only — not comparable to full-atom values): 16688 Å² total; per-residue (Å²): 106,75,54,69,46,62,71,37,66,63,70,71,39,76,34,27,31,60,48,97,84,68,41,83,40,77,45,46,48,48,77,72,24,57,82,29,31,27,38,46,29,32,32,51,41,68,69,33,64,64,42,60,69,43,46,51,48,37,41,52,72,40,37,65,62,44,40,75,71,58,39,71,43,38,40,39,37,28,30,44,30,41,47,46,43,48,57,49,55,64,73,43,82,84,58,84,64,66,45,63,36,12,26,16,45,38,57,48,39,42,67,38,26,37,60,34,84,34,43,95,78,37,54,14,71,21,27,37,27,25,27,31,37,28,49,50,40,27,26,71,38,65,26,70,38,64,76,89,50,86,82,54,42,40,43,65,51,52,58,74,72,107,107,74,53,69,44,62,71,36,66,63,69,71,38,76,33,27,28,58,48,98,84,68,42,83,42,76,44,46,47,48,78,73,23,57,82,30,31,28,37,45,31,32,33,50,41,68,67,32,65,64,41,61,71,42,47,53,48,38,41,50,71,41,39,64,62,44,38,76,72,58,39,73,45,36,38,39,37,27,30,43,31,40,47,45,44,50,57,48,55,62,75,42,82,83,59,82,64,67,45,65,36,12,28,16,45,38,58,50,40,44,67,37,27,37,59,34,84,35,44,93,77,38,54,14,72,21,27,36,26,25,27,30,38,29,49,50,39,25,26,71,38,64,26,68,38,64,76,89,50,85,83,54,42,41,42,67,49,52,57,72,72,106

InterPro domains:
  IPR013740 Redoxin [PF08534] (6-159)
  IPR013766 Thioredoxin domain [PS51352] (4-162)
  IPR036249 Thioredoxin-like superfamily [SSF52833] (1-162)
  IPR037944 Peroxiredoxin-5-like [PTHR10430] (1-162)
  IPR037944 Peroxiredoxin-5-like [cd03013] (6-160)

Radius of gyration: 20.96 Å; Cα contacts (8 Å, |Δi|>4): 770; chains: 2; bounding box: 34×64×48 Å

pLDDT: mean 97.45, std 3.03, range [71.5, 98.94]

Nearest PDB structures (foldseek):
  1tp9-assembly4_D  TM=9.894E-01  e=3.486E-30  Populus trichocarpa
  4f82-assembly1_B  TM=9.576E-01  e=1.298E-23  Burkholderia cenocepacia J2315
  3uma-assembly3_C  TM=9.574E-01  e=2.938E-20  Sinorhizobium meliloti
  2wfc-assembly1_D  TM=9.397E-01  e=9.840E-19  Arenicola marina
  2pwj-assembly2_B  TM=9.316E-01  e=3.528E-18  unclassified